Protein AF-A0A7R8W8K3-F1 (afdb_monomer_lite)

Radius of gyration: 38.5 Å; chains: 1; bounding box: 60×85×121 Å

Sequence (231 aa):
MSVVYLSCGFISRNIPVCHLLGRNQTQLSPLGSSLFSTSSACEGRRGPKPQDHTIYLRKFNSLQLYNKRGTREFKKQQMTSKRLLPMIDLGIRWPGKWNDVDLEPEVRVTVIPEMIPDIIVPDLSDCDLKPYVSYRTPEIVQSTFTSRDLFDSVYSKKMFNDFQTDRLDEEGNPKHPSEQELLEPEEAWRRALVTGADLFEMRSDEAPESDISTILSAEEQDDLDAKKHFN

Secondary structure (DSSP, 8-state):
-------------PPP-----------------------------PPPPPP---------TT---TTTSS-HHHHHHHHSSS-SSPPP-TTPPPSEEEPPTTS-TT-SEEE-GGGSPP------TT----SS--TTSPP--PPPP-HHHHHHHHTHHHHHHHHHTT-B-TTS-BSS--TTTTS-HHHHHHHHTSTTSTT-----S--TTSHHHHHHHHHHHHHHHHHHTT-

pLDDT: mean 71.1, std 20.9, range [31.53, 98.0]

Structure (mmCIF, N/CA/C/O backbone):
data_AF-A0A7R8W8K3-F1
#
_entry.id 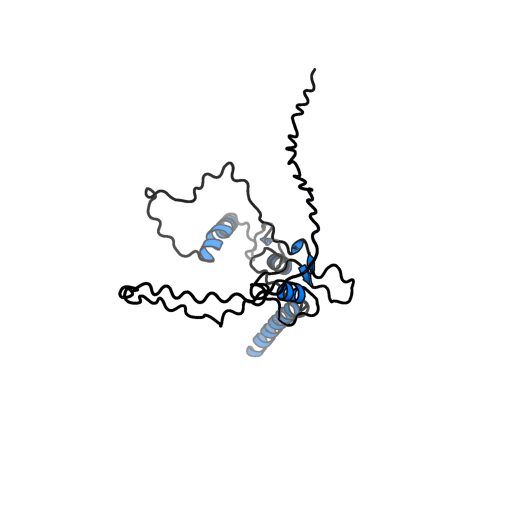  AF-A0A7R8W8K3-F1
#
loop_
_atom_site.group_PDB
_atom_site.id
_atom_site.type_symbol
_atom_site.label_atom_id
_atom_site.label_alt_id
_atom_site.label_comp_id
_atom_site.label_asym_id
_atom_site.label_entity_id
_atom_site.label_seq_id
_atom_site.pdbx_PDB_ins_code
_atom_site.Cartn_x
_atom_site.Cartn_y
_atom_site.Cartn_z
_atom_site.occupancy
_atom_site.B_iso_or_equiv
_atom_site.auth_seq_id
_atom_site.auth_comp_id
_atom_site.auth_asym_id
_atom_site.auth_atom_id
_atom_site.pdbx_PDB_model_num
ATOM 1 N N . MET A 1 1 ? -26.818 -42.858 -21.867 1.00 38.28 1 MET A N 1
ATOM 2 C CA . MET A 1 1 ? -27.674 -41.786 -22.419 1.00 38.28 1 MET A CA 1
ATOM 3 C C . MET A 1 1 ? -27.194 -40.479 -21.810 1.00 38.28 1 MET A C 1
ATOM 5 O O . MET A 1 1 ? -27.245 -40.382 -20.601 1.00 38.28 1 MET A O 1
ATOM 9 N N . SER A 1 2 ? -26.634 -39.481 -22.476 1.00 37.84 2 SER A N 1
ATOM 10 C CA . SER A 1 2 ? -26.152 -39.300 -23.841 1.00 37.84 2 SER A CA 1
ATOM 11 C C . SER A 1 2 ? -25.060 -38.233 -23.720 1.00 37.84 2 SER A C 1
ATOM 13 O O . SER A 1 2 ? -25.287 -37.195 -23.105 1.00 37.84 2 SER A O 1
ATOM 15 N N . VAL A 1 3 ? -23.870 -38.518 -24.242 1.00 39.41 3 VAL A N 1
ATOM 16 C CA . VAL A 1 3 ? -22.742 -37.581 -24.290 1.00 39.41 3 VAL A CA 1
ATOM 17 C C . VAL A 1 3 ? -22.990 -36.640 -25.467 1.00 39.41 3 VAL A C 1
ATOM 19 O O . VAL A 1 3 ? -23.101 -37.112 -26.597 1.00 39.41 3 VAL A O 1
ATOM 22 N N . VAL A 1 4 ? -23.107 -35.334 -25.223 1.00 41.62 4 VAL A N 1
ATOM 23 C CA . VAL A 1 4 ? -23.243 -34.324 -26.284 1.00 41.62 4 VAL A CA 1
ATOM 24 C C . VAL A 1 4 ? -21.993 -33.451 -26.279 1.00 41.62 4 VAL A C 1
ATOM 26 O O . VAL A 1 4 ? -21.848 -32.539 -25.472 1.00 41.62 4 VAL A O 1
ATOM 29 N N . TYR A 1 5 ? -21.078 -33.774 -27.190 1.00 36.12 5 TYR A N 1
ATOM 30 C CA . TYR A 1 5 ? -19.970 -32.916 -27.590 1.00 36.12 5 TYR A CA 1
ATOM 31 C C . TYR A 1 5 ? -20.512 -31.787 -28.475 1.00 36.12 5 TYR A C 1
ATOM 33 O O . TYR A 1 5 ? -21.018 -32.045 -29.565 1.00 36.12 5 TYR A O 1
ATOM 41 N N . LEU A 1 6 ? -20.372 -30.536 -28.035 1.00 40.75 6 LEU A N 1
ATOM 42 C CA . LEU A 1 6 ? -20.547 -29.360 -28.887 1.00 40.75 6 LEU A CA 1
ATOM 43 C C . LEU A 1 6 ? -19.174 -28.931 -29.406 1.00 40.75 6 LEU A C 1
ATOM 45 O O . LEU A 1 6 ? -18.382 -28.311 -28.704 1.00 40.75 6 LEU A O 1
ATOM 49 N N . SER A 1 7 ? -18.903 -29.314 -30.651 1.00 40.25 7 SER A N 1
ATOM 50 C CA . SER A 1 7 ? -17.805 -28.806 -31.468 1.00 40.25 7 SER A CA 1
ATOM 51 C C . SER A 1 7 ? -18.367 -27.756 -32.428 1.00 40.25 7 SER A C 1
ATOM 53 O O . SER A 1 7 ? -19.273 -28.034 -33.208 1.00 40.25 7 SER A O 1
ATOM 55 N N . CYS A 1 8 ? -17.871 -26.526 -32.333 1.00 36.31 8 CYS A N 1
ATOM 56 C CA . CYS A 1 8 ? -18.137 -25.428 -33.265 1.00 36.31 8 CYS A CA 1
ATOM 57 C C . CYS A 1 8 ? -17.113 -24.334 -32.927 1.00 36.31 8 CYS A C 1
ATOM 59 O O . CYS A 1 8 ? -16.988 -23.976 -31.765 1.00 36.31 8 CYS A O 1
ATOM 61 N N . GLY A 1 9 ? -16.300 -23.755 -33.796 1.00 35.94 9 GLY A N 1
ATOM 62 C CA . GLY A 1 9 ? -16.106 -23.839 -35.233 1.00 35.94 9 GLY A CA 1
ATOM 63 C C . GLY A 1 9 ? -15.032 -22.785 -35.516 1.00 35.94 9 GLY A C 1
ATOM 64 O O . GLY A 1 9 ? -15.260 -21.595 -35.319 1.00 35.94 9 GLY A O 1
ATOM 65 N N . PHE A 1 10 ? -13.824 -23.226 -35.861 1.00 35.00 10 PHE A N 1
ATOM 66 C CA . PHE A 1 10 ? -12.655 -22.375 -36.076 1.00 35.00 10 PHE A CA 1
ATOM 67 C C . PHE A 1 10 ? -12.799 -21.674 -37.437 1.00 35.00 10 PHE A C 1
ATOM 69 O O . PHE A 1 10 ? -12.578 -22.280 -38.483 1.00 35.00 10 PHE A O 1
ATOM 76 N N . ILE A 1 11 ? -13.238 -20.412 -37.444 1.00 40.88 11 ILE A N 1
ATOM 77 C CA . ILE A 1 11 ? -13.390 -19.619 -38.671 1.00 40.88 11 ILE A CA 1
ATOM 78 C C . ILE A 1 11 ? -12.024 -19.026 -39.034 1.00 40.88 11 ILE A C 1
ATOM 80 O O . ILE A 1 11 ? -11.642 -17.956 -38.563 1.00 40.88 11 ILE A O 1
ATOM 84 N N . SER A 1 12 ? -11.286 -19.723 -39.897 1.00 36.09 12 SER A N 1
ATOM 85 C CA . SER A 1 12 ? -10.098 -19.198 -40.567 1.00 36.09 12 SER A CA 1
ATOM 86 C C . SER A 1 12 ? -10.519 -18.249 -41.696 1.00 36.09 12 SER A C 1
ATOM 88 O O . SER A 1 12 ? -11.031 -18.654 -42.740 1.00 36.09 12 SER A O 1
ATOM 90 N N . ARG A 1 13 ? -10.317 -16.941 -41.508 1.00 40.62 13 ARG A N 1
ATOM 91 C CA . ARG A 1 13 ? -10.405 -15.981 -42.616 1.00 40.62 13 ARG A CA 1
ATOM 92 C C . ARG A 1 13 ? -9.067 -15.946 -43.349 1.00 40.62 13 ARG A C 1
ATOM 94 O O . ARG A 1 13 ? -8.119 -15.308 -42.906 1.00 40.62 13 ARG A O 1
ATOM 101 N N . ASN A 1 14 ? -9.031 -16.657 -44.474 1.00 36.22 14 ASN A N 1
ATOM 102 C CA . ASN A 1 14 ? -8.043 -16.528 -45.542 1.00 36.22 14 ASN A CA 1
ATOM 103 C C . ASN A 1 14 ? -7.942 -15.065 -46.004 1.00 36.22 14 ASN A C 1
ATOM 105 O O . ASN A 1 14 ? -8.910 -14.512 -46.527 1.00 36.22 14 ASN A O 1
ATOM 109 N N . ILE A 1 15 ? -6.769 -14.455 -45.846 1.00 43.72 15 ILE A N 1
ATOM 110 C CA . ILE A 1 15 ? -6.422 -13.168 -46.459 1.00 43.72 15 ILE A CA 1
ATOM 111 C C . ILE A 1 15 ? -5.678 -13.485 -47.767 1.00 43.72 15 ILE A C 1
ATOM 113 O O . ILE A 1 15 ? -4.628 -14.128 -47.708 1.00 43.72 15 ILE A O 1
ATOM 117 N N . PRO A 1 16 ? -6.182 -13.086 -48.950 1.00 41.12 16 PRO A N 1
ATOM 118 C CA . PRO A 1 16 ? -5.494 -13.349 -50.206 1.00 41.12 16 PRO A CA 1
ATOM 119 C C . PRO A 1 16 ? -4.267 -12.442 -50.370 1.00 41.12 16 PRO A C 1
ATOM 121 O O . PRO A 1 16 ? -4.346 -11.216 -50.307 1.00 41.12 16 PRO A O 1
ATOM 124 N N . VAL A 1 17 ? -3.126 -13.081 -50.622 1.00 39.69 17 VAL A N 1
ATOM 125 C CA . VAL A 1 17 ? -1.866 -12.466 -51.045 1.00 39.69 17 VAL A CA 1
ATOM 126 C C . VAL A 1 17 ? -2.011 -12.024 -52.505 1.00 39.69 17 VAL A C 1
ATOM 128 O O . VAL A 1 17 ? -2.042 -12.854 -53.412 1.00 39.69 17 VAL A O 1
ATOM 131 N N . CYS A 1 18 ? -2.093 -10.717 -52.754 1.00 35.28 18 CYS A N 1
ATOM 132 C CA . CYS A 1 18 ? -2.021 -10.172 -54.109 1.00 35.28 18 CYS A CA 1
ATOM 133 C C . CYS A 1 18 ? -0.565 -10.160 -54.596 1.00 35.28 18 CYS A C 1
ATOM 135 O O . CYS A 1 18 ? 0.208 -9.253 -54.292 1.00 35.28 18 CYS A O 1
ATOM 137 N N . HIS A 1 19 ? -0.210 -11.169 -55.391 1.00 35.56 19 HIS A N 1
ATOM 138 C CA . HIS A 1 19 ? 0.919 -11.123 -56.314 1.00 35.56 19 HIS A CA 1
ATOM 139 C C . HIS A 1 19 ? 0.586 -10.181 -57.481 1.00 35.56 19 HIS A C 1
ATOM 141 O O . HIS A 1 19 ? -0.313 -10.464 -58.267 1.00 35.56 19 HIS A O 1
ATOM 147 N N . LEU A 1 20 ? 1.346 -9.097 -57.641 1.00 37.69 20 LEU A N 1
ATOM 148 C CA . LEU A 1 20 ? 1.407 -8.334 -58.891 1.00 37.69 20 LEU A CA 1
ATOM 149 C C . LEU A 1 20 ? 2.785 -8.547 -59.522 1.00 37.69 20 LEU A C 1
ATOM 151 O O . LEU A 1 20 ? 3.743 -7.828 -59.250 1.00 37.69 20 LEU A O 1
ATOM 155 N N . LEU A 1 21 ? 2.870 -9.583 -60.358 1.00 35.88 21 LEU A N 1
ATOM 156 C CA . LEU A 1 21 ? 3.899 -9.735 -61.382 1.00 35.88 21 LEU A CA 1
ATOM 157 C C . LEU A 1 21 ? 3.289 -9.357 -62.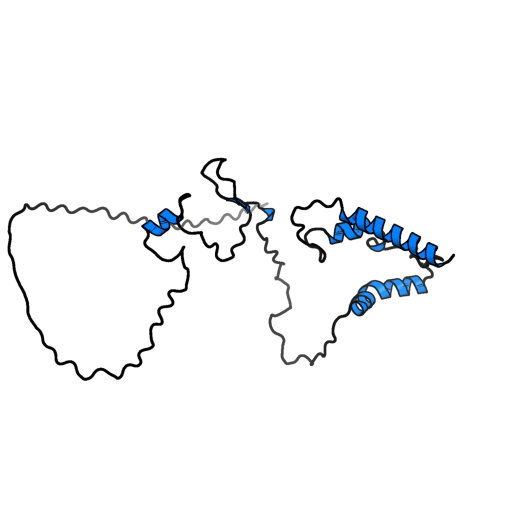736 1.00 35.88 21 LEU A C 1
ATOM 159 O O . LEU A 1 21 ? 2.254 -9.888 -63.124 1.00 35.88 21 LEU A O 1
ATOM 163 N N . GLY A 1 22 ? 3.970 -8.469 -63.456 1.00 31.53 22 GLY A N 1
ATOM 164 C CA . GLY A 1 22 ? 3.666 -8.063 -64.832 1.00 31.53 22 GLY A CA 1
ATOM 165 C C . GLY A 1 22 ? 4.476 -6.811 -65.164 1.00 31.53 22 GLY A C 1
ATOM 166 O O . GLY A 1 22 ? 4.039 -5.703 -64.893 1.00 31.53 22 GLY A O 1
ATOM 167 N N . ARG A 1 23 ? 5.779 -6.926 -65.457 1.00 37.81 23 ARG A N 1
ATOM 168 C CA . ARG A 1 23 ? 6.334 -7.053 -66.820 1.00 37.81 23 ARG A CA 1
ATOM 169 C C . ARG A 1 23 ? 5.583 -6.203 -67.848 1.00 37.81 23 ARG A C 1
ATOM 171 O O . ARG A 1 23 ? 4.511 -6.593 -68.278 1.00 37.81 23 ARG A O 1
ATOM 178 N N . ASN A 1 24 ? 6.238 -5.144 -68.317 1.00 37.88 24 ASN A N 1
ATOM 179 C CA . ASN A 1 24 ? 6.315 -4.842 -69.742 1.00 37.88 24 ASN A CA 1
ATOM 180 C C . ASN A 1 24 ? 7.711 -4.294 -70.047 1.00 37.88 24 ASN A C 1
ATOM 182 O O . ASN A 1 24 ? 8.138 -3.271 -69.516 1.00 37.88 24 ASN A O 1
ATOM 186 N N . GLN A 1 25 ? 8.438 -5.064 -70.851 1.00 39.78 25 GLN A N 1
ATOM 187 C CA . GLN A 1 25 ? 9.658 -4.650 -71.520 1.00 39.78 25 GLN A CA 1
ATOM 188 C C . GLN A 1 25 ? 9.263 -3.785 -72.716 1.00 39.78 25 GLN A C 1
ATOM 190 O O . GLN A 1 25 ? 8.435 -4.200 -73.521 1.00 39.78 25 GLN A O 1
ATOM 195 N N . THR A 1 26 ? 9.926 -2.651 -72.885 1.00 37.97 26 THR A N 1
ATOM 196 C CA . THR A 1 26 ? 10.095 -2.025 -74.198 1.00 37.97 26 THR A CA 1
ATOM 197 C C . THR A 1 26 ? 11.526 -1.528 -74.258 1.00 37.97 26 THR A C 1
ATOM 199 O O . THR A 1 26 ? 11.898 -0.580 -73.571 1.00 37.97 26 THR A O 1
ATOM 202 N N . GLN A 1 27 ? 12.345 -2.241 -75.029 1.00 44.56 27 GLN A N 1
ATOM 203 C CA . GLN A 1 27 ? 13.614 -1.726 -75.520 1.00 44.56 27 GLN A CA 1
ATOM 204 C C . GLN A 1 27 ? 13.327 -0.624 -76.533 1.00 44.56 27 GLN A C 1
ATOM 206 O O . GLN A 1 27 ? 12.412 -0.805 -77.326 1.00 44.56 27 GLN A O 1
ATOM 211 N N . LEU A 1 28 ? 14.120 0.448 -76.543 1.00 38.06 28 LEU A N 1
ATOM 212 C CA . LEU A 1 28 ? 14.496 1.203 -77.741 1.00 38.06 28 LEU A CA 1
ATOM 213 C C . LEU A 1 28 ? 15.764 2.023 -77.418 1.00 38.06 28 LEU A C 1
ATOM 215 O O . LEU A 1 28 ? 15.956 2.506 -76.306 1.00 38.06 28 LEU A O 1
ATOM 219 N N . SER A 1 29 ? 16.657 2.049 -78.398 1.00 41.06 29 SER A N 1
ATOM 220 C CA . SER A 1 29 ? 18.082 2.409 -78.414 1.00 41.06 29 SER A CA 1
ATOM 221 C C . SER A 1 29 ? 18.383 3.925 -78.319 1.00 41.06 29 SER A C 1
ATOM 223 O O . SER A 1 29 ? 17.455 4.731 -78.371 1.00 41.06 29 SER A O 1
ATOM 225 N N . PRO A 1 30 ? 19.667 4.338 -78.184 1.00 56.25 30 PRO A N 1
ATOM 226 C CA . PRO A 1 30 ? 20.059 5.712 -77.878 1.00 56.25 30 PRO A CA 1
ATOM 227 C C . PRO A 1 30 ? 20.153 6.573 -79.143 1.00 56.25 30 PRO A C 1
ATOM 229 O O . PRO A 1 30 ? 20.310 6.029 -80.231 1.00 56.25 30 PRO A O 1
ATOM 232 N N . LEU A 1 31 ? 20.085 7.898 -78.966 1.00 38.66 31 LEU A N 1
ATOM 233 C CA . LEU A 1 31 ? 20.749 8.982 -79.718 1.00 38.66 31 LEU A CA 1
ATOM 234 C C . LEU A 1 31 ? 19.949 10.282 -79.519 1.00 38.66 31 LEU A C 1
ATOM 236 O O . LEU A 1 31 ? 18.727 10.275 -79.618 1.00 38.66 31 LEU A O 1
ATOM 240 N N . GLY A 1 32 ? 20.642 11.403 -79.303 1.00 33.53 32 GLY A N 1
ATOM 241 C CA . GLY A 1 32 ? 20.057 12.732 -79.510 1.00 33.53 32 GLY A CA 1
ATOM 242 C C . GLY A 1 32 ? 20.265 13.720 -78.371 1.00 33.53 32 GLY A C 1
ATOM 243 O O . GLY A 1 32 ? 19.427 13.875 -77.491 1.00 33.53 32 GLY A O 1
ATOM 244 N N . SER A 1 33 ? 21.373 14.449 -78.442 1.00 47.16 33 SER A N 1
ATOM 245 C CA . SER A 1 33 ? 21.534 15.774 -77.850 1.00 47.16 33 SER A CA 1
ATOM 246 C C . SER A 1 33 ? 20.432 16.731 -78.322 1.00 47.16 33 SER A C 1
ATOM 248 O O . SER A 1 33 ? 20.306 16.958 -79.525 1.00 47.16 33 SER A O 1
ATOM 250 N N . SER A 1 34 ? 19.724 17.392 -77.407 1.00 37.84 34 SER A N 1
ATOM 251 C CA . SER A 1 34 ? 19.142 18.705 -77.703 1.00 37.84 34 SER A CA 1
ATOM 252 C C . SER A 1 34 ? 18.996 19.535 -76.433 1.00 37.84 34 SER A C 1
ATOM 254 O O . SER A 1 34 ? 18.193 19.235 -75.551 1.00 37.84 34 SER A O 1
ATOM 256 N N . LEU A 1 35 ? 19.791 20.598 -76.373 1.00 45.59 35 LEU A N 1
ATOM 257 C CA . LEU A 1 35 ? 19.595 21.741 -75.497 1.00 45.59 35 LEU A CA 1
ATOM 258 C C . LEU A 1 35 ? 18.265 22.405 -75.866 1.00 45.59 35 LEU A C 1
ATOM 260 O O . LEU A 1 35 ? 18.132 22.883 -76.988 1.00 45.59 35 LEU A O 1
ATOM 264 N N . PHE A 1 36 ? 17.318 22.491 -74.934 1.00 37.03 36 PHE A N 1
ATOM 265 C CA . PHE A 1 36 ? 16.230 23.460 -75.034 1.00 37.03 36 PHE A CA 1
ATOM 266 C C . PHE A 1 36 ? 16.038 24.184 -73.703 1.00 37.03 36 PHE A C 1
ATOM 268 O O . PHE A 1 36 ? 15.614 23.624 -72.696 1.00 37.03 36 PHE A O 1
ATOM 275 N N . SER A 1 37 ? 16.423 25.457 -73.751 1.00 44.06 37 SER A N 1
ATOM 276 C CA . SER A 1 37 ? 16.083 26.521 -72.819 1.00 44.06 37 SER A CA 1
ATOM 277 C C . SER A 1 37 ? 14.582 26.797 -72.872 1.00 44.06 37 SER A C 1
ATOM 279 O O . SER A 1 37 ? 14.030 26.976 -73.957 1.00 44.06 37 SER A O 1
ATOM 281 N N . THR A 1 38 ? 13.945 26.919 -71.709 1.00 45.28 38 THR A N 1
ATOM 282 C CA . THR A 1 38 ? 12.674 27.639 -71.569 1.00 45.28 38 THR A CA 1
ATOM 283 C C . THR A 1 38 ? 12.720 28.506 -70.316 1.00 45.28 38 THR A C 1
ATOM 285 O O . THR A 1 38 ? 12.232 28.136 -69.249 1.00 45.28 38 THR A O 1
ATOM 288 N N . SER A 1 39 ? 13.313 29.689 -70.447 1.00 43.03 39 SER A N 1
ATOM 289 C CA . SER A 1 39 ? 12.954 30.837 -69.620 1.00 43.03 39 SER A CA 1
ATOM 290 C C . SER A 1 39 ? 11.648 31.426 -70.160 1.00 43.03 39 SER A C 1
ATOM 292 O O . SER A 1 39 ? 11.660 32.151 -71.152 1.00 43.03 39 SER A O 1
ATOM 294 N N . SER A 1 40 ? 10.520 31.129 -69.520 1.00 45.06 40 SER A N 1
ATOM 295 C CA . SER A 1 40 ? 9.298 31.926 -69.667 1.00 45.06 40 SER A CA 1
ATOM 296 C C . SER A 1 40 ? 8.935 32.507 -68.305 1.00 45.06 40 SER A C 1
ATOM 298 O O . SER A 1 40 ? 8.410 31.817 -67.430 1.00 45.06 40 SER A O 1
ATOM 300 N N . ALA A 1 41 ? 9.276 33.781 -68.123 1.00 44.66 41 ALA A N 1
ATOM 301 C CA . ALA A 1 41 ? 8.858 34.587 -66.993 1.00 44.66 41 ALA A CA 1
ATOM 302 C C . ALA A 1 41 ? 7.354 34.883 -67.111 1.00 44.66 41 ALA A C 1
ATOM 304 O O . ALA A 1 41 ? 6.926 35.628 -67.988 1.00 44.66 41 ALA A O 1
ATOM 305 N N . CYS A 1 42 ? 6.556 34.297 -66.219 1.00 42.41 42 CYS A N 1
ATOM 306 C CA . CYS A 1 42 ? 5.167 34.691 -65.997 1.00 42.41 42 CYS A CA 1
ATOM 307 C C . CYS A 1 42 ? 5.129 35.553 -64.734 1.00 42.41 42 CYS A C 1
ATOM 309 O O . CYS A 1 42 ? 5.059 35.051 -63.610 1.00 42.41 42 CYS A O 1
ATOM 311 N N . GLU A 1 43 ? 5.227 36.864 -64.917 1.00 45.78 43 GLU A N 1
ATOM 312 C CA . GLU A 1 43 ? 5.238 37.844 -63.837 1.00 45.78 43 GLU A CA 1
ATOM 313 C C . GLU A 1 43 ? 3.798 38.139 -63.386 1.00 45.78 43 GLU A C 1
ATOM 315 O O . GLU A 1 43 ? 3.150 39.102 -63.792 1.00 45.78 43 GLU A O 1
ATOM 320 N N . GLY A 1 44 ? 3.255 37.241 -62.562 1.00 44.97 44 GLY A N 1
ATOM 321 C CA . GLY A 1 44 ? 1.978 37.446 -61.886 1.00 44.97 44 GLY A CA 1
ATOM 322 C C . GLY A 1 44 ? 2.117 38.493 -60.780 1.00 44.97 44 GLY A C 1
ATOM 323 O O . GLY A 1 44 ? 2.856 38.288 -59.813 1.00 44.97 44 GLY A O 1
ATOM 324 N N . ARG A 1 45 ? 1.391 39.612 -60.904 1.00 46.22 45 ARG A N 1
ATOM 325 C CA . ARG A 1 45 ? 1.273 40.647 -59.864 1.00 46.22 45 ARG A CA 1
ATOM 326 C C . ARG A 1 45 ? 0.740 40.017 -58.572 1.00 46.22 45 ARG A C 1
ATOM 328 O O . ARG A 1 45 ? -0.433 39.666 -58.485 1.00 46.22 45 ARG A O 1
ATOM 335 N N . ARG A 1 46 ? 1.599 39.878 -57.561 1.00 50.06 46 ARG A N 1
ATOM 336 C CA . ARG A 1 46 ? 1.197 39.485 -56.205 1.00 50.06 46 ARG A CA 1
ATOM 337 C C . ARG A 1 46 ? 0.665 40.724 -55.484 1.00 50.06 46 ARG A C 1
ATOM 339 O O . ARG A 1 46 ? 1.384 41.712 -55.368 1.00 50.06 46 ARG A O 1
ATOM 346 N N . GLY A 1 47 ? -0.587 40.670 -55.028 1.00 50.12 47 GLY A N 1
ATOM 347 C CA . GLY A 1 47 ? -1.148 41.670 -54.115 1.00 50.12 47 GLY A CA 1
ATOM 348 C C . GLY A 1 47 ? -0.350 41.764 -52.802 1.00 50.12 47 GLY A C 1
ATOM 349 O O . GLY A 1 47 ? 0.484 40.891 -52.529 1.00 50.12 47 GLY A O 1
ATOM 350 N N . PRO A 1 48 ? -0.572 42.815 -51.991 1.00 55.12 48 PRO A N 1
ATOM 351 C CA . PRO A 1 48 ? 0.144 42.999 -50.733 1.00 55.12 48 PRO A CA 1
ATOM 352 C C . PRO A 1 48 ? -0.095 41.797 -49.814 1.00 55.12 48 PRO A C 1
ATOM 354 O O . PRO A 1 48 ? -1.232 41.379 -49.595 1.00 55.12 48 PRO A O 1
ATOM 357 N N . LYS A 1 49 ? 0.999 41.209 -49.318 1.00 55.62 49 LYS A N 1
ATOM 358 C CA . LYS A 1 49 ? 0.950 40.058 -48.412 1.00 55.62 49 LYS A CA 1
ATOM 359 C C . LYS A 1 49 ? 0.233 40.466 -47.113 1.00 55.62 49 LYS A C 1
ATOM 361 O O . LYS A 1 49 ? 0.513 41.557 -46.612 1.00 55.62 49 LYS A O 1
ATOM 366 N N . PRO A 1 50 ? -0.668 39.629 -46.568 1.00 55.00 50 PRO A N 1
ATOM 367 C CA . PRO A 1 50 ? -1.257 39.880 -45.258 1.00 55.00 50 PRO A CA 1
ATOM 368 C C . PRO A 1 50 ? -0.149 39.976 -44.205 1.00 55.00 50 PRO A C 1
ATOM 370 O O . PRO A 1 50 ? 0.841 39.251 -44.284 1.00 55.00 50 PRO A O 1
ATOM 373 N N . GLN A 1 51 ? -0.309 40.902 -43.258 1.00 57.22 51 GLN A N 1
ATOM 374 C CA . GLN A 1 51 ? 0.682 41.183 -42.223 1.00 57.22 51 GLN A CA 1
ATOM 375 C C . GLN A 1 51 ? 1.003 39.918 -41.421 1.00 57.22 51 GLN A C 1
ATOM 377 O O . GLN A 1 51 ? 0.119 39.213 -40.925 1.00 57.22 51 GLN A O 1
ATOM 382 N N . ASP A 1 52 ? 2.302 39.659 -41.347 1.00 51.94 52 ASP A N 1
ATOM 383 C CA . ASP A 1 52 ? 2.942 38.487 -40.783 1.00 51.94 52 ASP A CA 1
ATOM 384 C C . ASP A 1 52 ? 2.572 38.288 -39.304 1.00 51.94 52 ASP A C 1
ATOM 386 O O . ASP A 1 52 ? 3.208 38.819 -38.398 1.00 51.94 52 ASP A O 1
ATOM 390 N N . HIS A 1 53 ? 1.592 37.430 -39.030 1.00 57.59 53 HIS A N 1
ATOM 391 C CA . HIS A 1 53 ? 1.527 36.693 -37.767 1.00 57.59 53 HIS A CA 1
ATOM 392 C C . HIS A 1 53 ? 2.538 35.547 -37.860 1.00 57.59 53 HIS A C 1
ATOM 394 O O . HIS A 1 53 ? 2.190 34.366 -37.890 1.00 57.59 53 HIS A O 1
ATOM 400 N N . THR A 1 54 ? 3.822 35.899 -37.979 1.00 56.78 54 THR A N 1
ATOM 401 C CA . THR A 1 54 ? 4.916 34.936 -37.903 1.00 56.78 54 THR A CA 1
ATOM 402 C C . THR A 1 54 ? 4.957 34.402 -36.483 1.00 56.78 54 THR A C 1
ATOM 404 O O . THR A 1 54 ? 5.636 34.938 -35.610 1.00 56.78 54 THR A O 1
ATOM 407 N N . ILE A 1 55 ? 4.222 33.318 -36.250 1.00 58.78 55 ILE A N 1
ATOM 408 C CA . ILE A 1 55 ? 4.511 32.385 -35.172 1.00 58.78 55 ILE A CA 1
ATOM 409 C C . ILE A 1 55 ? 5.938 31.913 -35.445 1.00 58.78 55 ILE A C 1
ATOM 411 O O . ILE A 1 55 ? 6.184 31.103 -36.338 1.00 58.78 55 ILE A O 1
ATOM 415 N N . TYR A 1 56 ? 6.903 32.511 -34.751 1.00 57.72 56 TYR A N 1
ATOM 416 C CA . TYR A 1 56 ? 8.305 32.156 -34.877 1.00 57.72 56 TYR A CA 1
ATOM 417 C C . TYR A 1 56 ? 8.441 30.652 -34.631 1.00 57.72 56 TYR A C 1
ATOM 419 O O . TYR A 1 56 ? 8.247 30.180 -33.509 1.00 57.72 56 TYR A O 1
ATOM 427 N N . LEU A 1 57 ? 8.788 29.896 -35.675 1.00 64.50 57 LEU A N 1
ATOM 428 C CA . LEU A 1 57 ? 9.289 28.530 -35.551 1.00 64.50 57 LEU A CA 1
ATOM 429 C C . LEU A 1 57 ? 10.589 28.598 -34.742 1.00 64.50 57 LEU A C 1
ATOM 431 O O . LEU A 1 57 ? 11.683 28.708 -35.300 1.00 64.50 57 LEU A O 1
ATOM 435 N N . ARG A 1 58 ? 10.480 28.586 -33.409 1.00 67.88 58 ARG A N 1
ATOM 436 C CA . ARG A 1 58 ? 11.636 28.444 -32.526 1.00 67.88 58 ARG A CA 1
ATOM 437 C C . ARG A 1 58 ? 12.267 27.097 -32.844 1.00 67.88 58 ARG A C 1
ATOM 439 O O . ARG A 1 58 ? 11.683 26.043 -32.602 1.00 67.88 58 ARG A O 1
ATOM 446 N N . LYS A 1 59 ? 13.465 27.134 -33.423 1.00 69.12 59 LYS A N 1
ATOM 447 C CA . LYS A 1 59 ? 14.263 25.938 -33.676 1.00 69.12 59 LYS A CA 1
ATOM 448 C C . LYS A 1 59 ? 14.786 25.434 -32.334 1.00 69.12 59 LYS A C 1
ATOM 450 O O . LYS A 1 59 ? 15.847 25.849 -31.877 1.00 69.12 59 LYS A O 1
ATOM 455 N N . PHE A 1 60 ? 14.022 24.560 -31.686 1.00 67.19 60 PHE A N 1
ATOM 456 C CA . PHE A 1 60 ? 14.476 23.829 -30.506 1.00 67.19 60 PHE A CA 1
ATOM 457 C C . PHE A 1 60 ? 15.528 22.792 -30.935 1.00 67.19 60 PHE A C 1
ATOM 459 O O . PHE A 1 60 ? 15.244 21.610 -31.148 1.00 67.19 60 PHE A O 1
ATOM 466 N N . ASN A 1 61 ? 16.763 23.265 -31.115 1.00 64.50 61 ASN A N 1
ATOM 467 C CA . ASN A 1 61 ? 17.928 22.439 -31.443 1.00 64.50 61 ASN A CA 1
ATOM 468 C C . ASN A 1 61 ? 18.469 21.675 -30.223 1.00 64.50 61 ASN A C 1
ATOM 470 O O . ASN A 1 61 ? 19.303 20.792 -30.385 1.00 64.50 61 ASN A O 1
ATOM 474 N N . SER A 1 62 ? 17.985 21.988 -29.019 1.00 70.75 62 SER A N 1
ATOM 475 C CA . SER A 1 62 ? 18.417 21.386 -27.754 1.00 70.75 62 SER A CA 1
ATOM 476 C C . SER A 1 62 ? 17.792 20.021 -27.455 1.00 70.75 62 SER A C 1
ATOM 478 O O . SER A 1 62 ? 18.222 19.351 -26.522 1.00 70.75 62 SER A O 1
ATOM 480 N N . LEU A 1 63 ? 16.795 19.578 -28.228 1.00 72.31 63 LEU A N 1
ATOM 481 C CA . LEU A 1 63 ? 16.193 18.259 -28.030 1.00 72.31 63 LEU A CA 1
ATOM 482 C C . LEU A 1 63 ? 17.115 17.168 -28.597 1.00 72.31 63 LEU A C 1
ATOM 484 O O . LEU A 1 63 ? 17.116 16.896 -29.803 1.00 72.31 63 LEU A O 1
ATOM 488 N N . GLN A 1 64 ? 17.889 16.538 -27.712 1.00 72.56 64 GLN A N 1
ATOM 489 C CA . GLN A 1 64 ? 18.780 15.412 -28.003 1.00 72.56 64 GLN A CA 1
ATOM 490 C C . GLN A 1 64 ? 17.975 14.132 -28.294 1.00 72.56 64 GLN A C 1
ATOM 492 O O . GLN A 1 64 ? 17.744 13.291 -27.434 1.00 72.56 64 GLN A O 1
ATOM 497 N N . LEU A 1 65 ? 17.506 13.985 -29.534 1.00 73.56 65 LEU A N 1
ATOM 498 C CA . LEU A 1 65 ? 16.706 12.839 -29.983 1.00 73.56 65 LEU A CA 1
ATOM 499 C C . LEU A 1 65 ? 17.546 11.852 -30.810 1.00 73.56 65 LEU A C 1
ATOM 501 O O . LEU A 1 65 ? 17.245 11.611 -31.984 1.00 73.56 65 LEU A O 1
ATOM 505 N N . TYR A 1 66 ? 18.596 11.286 -30.207 1.00 73.44 66 TYR A N 1
ATOM 506 C CA . TYR A 1 66 ? 19.595 10.458 -30.904 1.00 73.44 66 TYR A CA 1
ATOM 507 C C . TYR A 1 66 ? 18.996 9.246 -31.634 1.00 73.44 66 TYR A C 1
ATOM 509 O O . TYR A 1 66 ? 19.365 8.971 -32.771 1.00 73.44 66 TYR A O 1
ATOM 517 N N . ASN A 1 67 ? 17.991 8.589 -31.045 1.00 71.19 67 ASN A N 1
ATOM 518 C CA . ASN A 1 67 ? 17.366 7.389 -31.624 1.00 71.19 67 ASN A CA 1
ATOM 519 C C . ASN A 1 67 ? 16.271 7.695 -32.664 1.00 71.19 67 ASN A C 1
ATOM 521 O O . ASN A 1 67 ? 15.813 6.805 -33.384 1.00 71.19 67 ASN A O 1
ATOM 525 N N . LYS A 1 68 ? 15.785 8.942 -32.730 1.00 76.81 68 LYS A N 1
ATOM 526 C CA . LYS A 1 68 ? 14.612 9.305 -33.547 1.00 76.81 68 LYS A CA 1
ATOM 527 C C . LYS A 1 68 ? 14.972 10.178 -34.751 1.00 76.81 68 LYS A C 1
ATOM 529 O O . LYS A 1 68 ? 14.321 10.041 -35.792 1.00 76.81 68 LYS A O 1
ATOM 534 N N . ARG A 1 69 ? 16.013 11.012 -34.647 1.00 79.44 69 ARG A N 1
ATOM 535 C CA . ARG A 1 69 ? 16.515 11.881 -35.729 1.00 79.44 69 ARG A CA 1
ATOM 536 C C . ARG A 1 69 ? 17.517 11.149 -36.641 1.00 79.44 69 ARG A C 1
ATOM 538 O O . ARG A 1 69 ? 18.091 10.139 -36.253 1.00 79.44 69 ARG A O 1
ATOM 545 N N . GLY A 1 70 ? 17.709 11.661 -37.859 1.00 82.69 70 GLY A N 1
ATOM 546 C CA . GLY A 1 70 ? 18.681 11.143 -38.835 1.00 82.69 70 GLY A CA 1
ATOM 547 C C . GLY A 1 70 ? 18.097 10.227 -39.920 1.00 82.69 70 GLY A C 1
ATOM 548 O O . GLY A 1 70 ? 16.902 9.915 -39.931 1.00 82.69 70 GLY A O 1
ATOM 549 N N . THR A 1 71 ? 18.956 9.817 -40.858 1.00 88.38 71 THR A N 1
ATOM 550 C CA . THR A 1 71 ? 18.604 8.943 -41.989 1.00 88.38 71 THR A CA 1
ATOM 551 C C . THR A 1 71 ? 18.361 7.497 -41.540 1.00 88.38 71 THR A C 1
ATOM 553 O O . THR A 1 71 ? 18.725 7.087 -40.436 1.00 88.38 71 THR A O 1
ATOM 556 N N . ARG A 1 72 ? 17.747 6.678 -42.406 1.00 87.25 72 ARG A N 1
ATOM 557 C CA . ARG A 1 72 ? 17.545 5.241 -42.138 1.00 87.25 72 ARG A CA 1
ATOM 558 C C . ARG A 1 72 ? 18.872 4.507 -41.915 1.00 87.25 72 ARG A C 1
ATOM 560 O O . ARG A 1 72 ? 18.931 3.603 -41.089 1.00 87.25 72 ARG A O 1
ATOM 567 N N . GLU A 1 73 ? 19.919 4.901 -42.629 1.00 87.31 73 GLU A N 1
ATOM 568 C CA . GLU A 1 73 ? 21.267 4.337 -42.501 1.00 87.31 73 GLU A CA 1
ATOM 569 C C . GLU A 1 73 ? 21.895 4.669 -41.149 1.00 87.31 73 GLU A C 1
ATOM 571 O O . GLU A 1 73 ? 22.384 3.766 -40.476 1.00 87.31 73 GLU A O 1
ATOM 576 N N . PHE A 1 74 ? 21.778 5.924 -40.702 1.00 84.81 74 PHE A N 1
ATOM 577 C CA . PHE A 1 74 ? 22.222 6.342 -39.373 1.00 84.81 74 PHE A CA 1
ATOM 578 C C . PHE A 1 74 ? 21.555 5.507 -38.267 1.00 84.81 74 PHE A C 1
ATOM 580 O O . PHE A 1 74 ? 22.227 5.007 -37.370 1.00 84.81 74 PHE A O 1
ATOM 587 N N . LYS A 1 75 ? 20.242 5.262 -38.373 1.00 82.50 75 LYS A N 1
ATOM 588 C CA . LYS A 1 75 ? 19.505 4.415 -37.417 1.00 82.50 75 LYS A CA 1
ATOM 589 C C . LYS A 1 75 ? 19.985 2.962 -37.421 1.00 82.50 75 LYS A C 1
ATOM 591 O O . LYS A 1 75 ? 20.098 2.367 -36.356 1.00 82.50 75 LYS A O 1
ATOM 596 N N . LYS A 1 76 ? 20.298 2.400 -38.595 1.00 83.25 76 LYS A N 1
ATOM 597 C CA . LYS A 1 76 ? 20.872 1.048 -38.704 1.00 83.25 76 LYS A CA 1
ATOM 598 C C . LYS A 1 76 ? 22.256 0.968 -38.056 1.00 83.25 76 LYS A C 1
ATOM 600 O O . LYS A 1 76 ? 22.520 0.018 -37.333 1.00 83.25 76 LYS A O 1
ATOM 605 N N . GLN A 1 77 ? 23.113 1.966 -38.274 1.00 82.50 77 GLN A N 1
ATOM 606 C CA . GLN A 1 77 ? 24.446 2.023 -37.664 1.00 82.50 77 GLN A CA 1
ATOM 607 C C . GLN A 1 77 ? 24.378 2.117 -36.132 1.00 82.50 77 GLN A C 1
ATOM 609 O O . GLN A 1 77 ? 25.163 1.465 -35.452 1.00 82.50 77 GLN A O 1
ATOM 614 N N . GLN A 1 78 ? 23.407 2.860 -35.588 1.00 77.94 78 GLN A N 1
ATOM 615 C CA . GLN A 1 78 ? 23.186 2.984 -34.139 1.00 77.94 78 GLN A CA 1
ATOM 616 C C . GLN A 1 78 ? 22.691 1.686 -33.469 1.00 77.94 78 GLN A C 1
ATOM 618 O O . GLN A 1 78 ? 22.885 1.516 -32.269 1.00 77.94 78 GLN A O 1
ATOM 623 N N . MET A 1 79 ? 22.073 0.759 -34.213 1.00 71.75 79 MET A N 1
ATOM 624 C CA . MET A 1 79 ? 21.651 -0.552 -33.683 1.00 71.75 79 MET A CA 1
ATOM 625 C C . MET A 1 79 ? 22.827 -1.537 -33.528 1.00 71.75 79 MET A C 1
ATOM 627 O O . MET A 1 79 ? 22.764 -2.487 -32.741 1.00 71.75 79 MET A O 1
ATOM 631 N N . THR A 1 80 ? 23.921 -1.315 -34.252 1.00 77.75 80 THR A N 1
ATOM 632 C CA . THR A 1 80 ? 25.134 -2.142 -34.202 1.00 77.75 80 THR A CA 1
ATOM 633 C C . THR A 1 80 ? 25.926 -1.897 -32.910 1.00 77.75 80 THR A C 1
ATOM 635 O O . THR A 1 80 ? 25.754 -0.880 -32.243 1.00 77.75 80 THR A O 1
ATOM 638 N N . SER A 1 81 ? 26.823 -2.818 -32.545 1.00 68.75 81 SER A N 1
ATOM 639 C CA . SER A 1 81 ? 27.729 -2.661 -31.393 1.00 68.75 81 SER A CA 1
ATOM 640 C C . SER A 1 81 ? 28.641 -1.426 -31.503 1.00 68.75 81 SER A C 1
ATOM 642 O O . SER A 1 81 ? 28.946 -0.793 -30.498 1.00 68.75 81 SER A O 1
ATOM 644 N N . LYS A 1 82 ? 29.019 -1.020 -32.725 1.00 69.38 82 LYS A N 1
ATOM 645 C CA . LYS A 1 82 ? 29.842 0.171 -33.017 1.00 69.38 82 LYS A CA 1
ATOM 646 C C . LYS A 1 82 ? 29.007 1.459 -33.131 1.00 69.38 82 LYS A C 1
ATOM 648 O O . LYS A 1 82 ? 29.045 2.140 -34.156 1.00 69.38 82 LYS A O 1
ATOM 653 N N . ARG A 1 83 ? 28.218 1.777 -32.104 1.00 71.12 83 ARG A N 1
ATOM 654 C CA . ARG A 1 83 ? 27.400 3.004 -32.058 1.00 71.12 83 ARG A CA 1
ATOM 655 C C . ARG A 1 83 ? 28.249 4.237 -31.723 1.00 71.12 83 ARG A C 1
ATOM 657 O O . ARG A 1 83 ? 29.121 4.174 -30.865 1.00 71.12 83 ARG A O 1
ATOM 664 N N . LEU A 1 84 ? 27.976 5.366 -32.384 1.00 71.75 84 LEU A N 1
ATOM 665 C CA . LEU A 1 84 ? 28.686 6.638 -32.156 1.00 71.75 84 LEU A CA 1
ATOM 666 C C . LEU A 1 84 ? 28.079 7.480 -31.025 1.00 71.75 84 LEU A C 1
ATOM 668 O O . LEU A 1 84 ? 28.725 8.398 -30.533 1.00 71.75 84 LEU A O 1
ATOM 672 N N . LEU A 1 85 ? 26.824 7.212 -30.650 1.00 72.56 85 LEU A N 1
ATOM 673 C CA . LEU A 1 85 ? 26.100 7.954 -29.618 1.00 72.56 85 LEU A CA 1
ATOM 674 C C . LEU A 1 85 ? 25.484 6.969 -28.617 1.00 72.56 85 LEU A C 1
ATOM 676 O O . LEU A 1 85 ? 25.167 5.838 -28.996 1.00 72.56 85 LEU A O 1
ATOM 680 N N . PRO A 1 86 ? 25.305 7.371 -27.347 1.00 68.88 86 PRO A N 1
ATOM 681 C CA . PRO A 1 86 ? 24.610 6.543 -26.375 1.00 68.88 86 PRO A CA 1
ATOM 682 C C . PRO A 1 86 ? 23.145 6.361 -26.793 1.00 68.88 86 PRO A C 1
ATOM 684 O O . PRO A 1 86 ? 22.462 7.317 -27.173 1.00 68.88 86 PRO A O 1
ATOM 687 N N . MET A 1 87 ? 22.655 5.122 -26.718 1.00 68.00 87 MET A N 1
ATOM 688 C CA . MET A 1 87 ? 21.231 4.842 -26.885 1.00 68.00 87 MET A CA 1
ATOM 689 C C . MET A 1 87 ? 20.511 5.345 -25.634 1.00 68.00 87 MET A C 1
ATOM 691 O O . MET A 1 87 ? 20.824 4.915 -24.530 1.00 68.00 87 MET A O 1
ATOM 695 N N . ILE A 1 88 ? 19.588 6.292 -25.804 1.00 71.38 88 ILE A N 1
ATOM 696 C CA . ILE A 1 88 ? 18.740 6.754 -24.702 1.00 71.38 88 ILE A CA 1
ATOM 697 C C . ILE A 1 88 ? 17.556 5.796 -24.580 1.00 71.38 88 ILE A C 1
ATOM 699 O O . ILE A 1 88 ? 16.726 5.726 -25.492 1.00 71.38 88 ILE A O 1
ATOM 703 N N . ASP A 1 89 ? 17.454 5.125 -23.438 1.00 69.56 89 ASP A N 1
ATOM 704 C CA . ASP A 1 89 ? 16.390 4.158 -23.140 1.00 69.56 89 ASP A CA 1
ATOM 705 C C . ASP A 1 89 ? 15.091 4.823 -22.657 1.00 69.56 89 ASP A C 1
ATOM 707 O O . ASP A 1 89 ? 14.128 4.147 -22.331 1.00 69.56 89 ASP A O 1
ATOM 711 N N . LEU A 1 90 ? 15.026 6.160 -22.638 1.00 79.25 90 LEU A N 1
ATOM 712 C CA . LEU A 1 90 ? 13.834 6.949 -22.281 1.00 79.25 90 LEU A CA 1
ATOM 713 C C . LEU A 1 90 ? 13.275 6.636 -20.878 1.00 79.25 90 LEU A C 1
ATOM 715 O O . LEU A 1 90 ? 12.087 6.821 -20.635 1.00 79.25 90 LEU A O 1
ATOM 719 N N . GLY A 1 91 ? 14.126 6.172 -19.958 1.00 82.25 91 GLY A N 1
ATOM 720 C CA . GLY A 1 91 ? 13.715 5.774 -18.609 1.00 82.25 91 GLY A CA 1
ATOM 721 C C . GLY A 1 91 ? 13.075 4.385 -18.530 1.00 82.25 91 GLY A C 1
ATOM 722 O O . GLY A 1 91 ? 12.531 4.037 -17.485 1.00 82.25 91 GLY A O 1
ATOM 723 N N . ILE A 1 92 ? 13.138 3.585 -19.603 1.00 85.19 92 ILE A N 1
ATOM 724 C CA . ILE A 1 92 ? 12.719 2.182 -19.575 1.00 85.19 92 ILE A CA 1
ATOM 725 C C . ILE A 1 92 ? 13.618 1.423 -18.592 1.00 85.19 92 ILE A C 1
ATOM 727 O O . ILE A 1 92 ? 14.842 1.418 -18.729 1.00 85.19 92 ILE A O 1
ATOM 731 N N . ARG A 1 93 ? 12.997 0.765 -17.610 1.00 86.38 93 ARG A N 1
ATOM 732 C CA . ARG A 1 93 ? 13.661 -0.223 -16.756 1.00 86.38 93 ARG A CA 1
ATOM 733 C C . ARG A 1 93 ? 13.578 -1.580 -17.448 1.00 86.38 93 ARG A C 1
ATOM 735 O O . ARG A 1 93 ? 12.481 -2.074 -17.698 1.00 86.38 93 ARG A O 1
ATOM 742 N N . TRP A 1 94 ? 14.725 -2.146 -17.807 1.00 84.88 94 TRP A N 1
ATOM 743 C CA . TRP A 1 94 ? 14.786 -3.421 -18.519 1.00 84.88 94 TRP A CA 1
ATOM 744 C C . TRP A 1 94 ? 14.522 -4.596 -17.564 1.00 84.88 94 TRP A C 1
ATOM 746 O O . TRP A 1 94 ? 15.145 -4.648 -16.504 1.00 84.88 94 TRP A O 1
ATOM 756 N N . PRO A 1 95 ? 13.644 -5.552 -17.926 1.00 87.69 95 PRO A N 1
ATOM 757 C CA . PRO A 1 95 ? 13.338 -6.717 -17.099 1.00 87.69 95 PRO A CA 1
ATOM 758 C C . PRO A 1 95 ? 14.383 -7.823 -17.310 1.00 87.69 95 PRO A C 1
ATOM 760 O O . PRO A 1 95 ? 14.082 -8.915 -17.792 1.00 87.69 95 PRO A O 1
ATOM 763 N N . GLY A 1 96 ? 15.650 -7.521 -17.047 1.00 85.88 96 GLY A N 1
ATOM 764 C CA . GLY A 1 96 ? 16.725 -8.473 -17.277 1.00 85.88 96 GLY A CA 1
ATOM 765 C C . GLY A 1 96 ? 18.112 -7.898 -17.059 1.00 85.88 96 GLY A C 1
ATOM 766 O O . GLY A 1 96 ? 18.287 -6.702 -16.819 1.00 85.88 96 GLY A O 1
ATOM 767 N N . LYS A 1 97 ? 19.108 -8.773 -17.175 1.00 83.31 97 LYS A N 1
ATOM 768 C CA . LYS A 1 97 ? 20.520 -8.394 -17.102 1.00 83.31 97 LYS A CA 1
ATOM 769 C C . LYS A 1 97 ? 21.085 -8.251 -18.506 1.00 83.31 97 LYS A C 1
ATOM 771 O O . LYS A 1 97 ? 20.779 -9.041 -19.402 1.00 83.31 97 LYS A O 1
ATOM 776 N N . TRP A 1 98 ? 21.903 -7.222 -18.693 1.00 78.00 98 TRP A N 1
ATOM 777 C CA . TRP A 1 98 ? 22.724 -7.103 -19.889 1.00 78.00 98 TRP A CA 1
ATOM 778 C C . TRP A 1 98 ? 23.791 -8.190 -19.833 1.00 78.00 98 TRP A C 1
ATOM 780 O O . TRP A 1 98 ? 24.464 -8.330 -18.816 1.00 78.00 98 TRP A O 1
ATOM 790 N N . ASN A 1 99 ? 23.907 -8.975 -20.900 1.00 73.25 99 ASN A N 1
ATOM 791 C CA . ASN A 1 99 ? 24.979 -9.955 -20.999 1.00 73.25 99 ASN A CA 1
ATOM 792 C C . ASN A 1 99 ? 26.257 -9.218 -21.402 1.00 73.25 99 ASN A C 1
ATOM 794 O O . ASN A 1 99 ? 26.248 -8.458 -22.379 1.00 73.25 99 ASN A O 1
ATOM 798 N N . ASP A 1 100 ? 27.341 -9.444 -20.665 1.00 61.00 100 ASP A N 1
ATOM 799 C CA . ASP A 1 100 ? 28.655 -8.972 -21.081 1.00 61.00 100 ASP A CA 1
ATOM 800 C C . ASP A 1 100 ? 29.036 -9.642 -22.411 1.00 61.00 100 ASP A C 1
ATOM 802 O O . ASP A 1 100 ? 28.722 -10.802 -22.675 1.00 61.00 100 ASP A O 1
ATOM 806 N N . VAL A 1 101 ? 29.660 -8.852 -23.282 1.00 56.75 101 VAL A N 1
ATOM 807 C CA . VAL A 1 101 ? 29.723 -8.992 -24.752 1.00 56.75 101 VAL A CA 1
ATOM 808 C C . VAL A 1 101 ? 30.429 -10.270 -25.262 1.00 56.75 101 VAL A C 1
ATOM 810 O O . VAL A 1 101 ? 30.443 -10.517 -26.468 1.00 56.75 101 VAL A O 1
ATOM 813 N N . ASP A 1 102 ? 30.958 -11.115 -24.377 1.00 53.69 102 ASP A N 1
ATOM 814 C CA . ASP A 1 102 ? 31.878 -12.207 -24.719 1.00 53.69 102 ASP A CA 1
ATOM 815 C C . ASP A 1 102 ? 31.217 -13.596 -24.851 1.00 53.69 102 ASP A C 1
ATOM 817 O O . ASP A 1 102 ? 31.864 -14.544 -25.301 1.00 53.69 102 ASP A O 1
ATOM 821 N N . LEU A 1 103 ? 29.928 -13.735 -24.516 1.00 52.78 103 LEU A N 1
ATOM 822 C CA . LEU A 1 103 ? 29.167 -14.986 -24.641 1.00 52.78 103 LEU A CA 1
ATOM 823 C C . LEU A 1 103 ? 28.084 -14.846 -25.718 1.00 52.78 103 LEU A C 1
ATOM 825 O O . LEU A 1 103 ? 27.010 -14.328 -25.453 1.00 52.78 103 LEU A O 1
ATOM 829 N N . GLU A 1 104 ? 28.419 -15.311 -26.923 1.00 49.97 104 GLU A N 1
ATOM 830 C CA . GLU A 1 104 ? 27.594 -15.436 -28.138 1.00 49.97 104 GLU A CA 1
ATOM 831 C C . GLU A 1 104 ? 26.763 -14.198 -28.587 1.00 49.97 104 GLU A C 1
ATOM 833 O O . GLU A 1 104 ? 25.942 -13.642 -27.863 1.00 49.97 104 GLU A O 1
ATOM 838 N N . PRO A 1 105 ? 26.898 -13.758 -29.853 1.00 50.34 105 PRO A N 1
ATOM 839 C CA . PRO A 1 105 ? 26.451 -12.437 -30.317 1.00 50.34 105 PRO A CA 1
ATOM 840 C C . PRO A 1 105 ? 24.927 -12.232 -30.435 1.00 50.34 105 PRO A C 1
ATOM 842 O O . PRO A 1 105 ? 24.501 -11.181 -30.925 1.00 50.34 105 PRO A O 1
ATOM 845 N N . GLU A 1 106 ? 24.099 -13.204 -30.050 1.00 54.91 106 GLU A N 1
ATOM 846 C CA . GLU A 1 106 ? 22.684 -13.230 -30.435 1.00 54.91 106 GLU A CA 1
ATOM 847 C C . GLU A 1 106 ? 21.727 -12.621 -29.396 1.00 54.91 106 GLU A C 1
ATOM 849 O O . GLU A 1 106 ? 20.701 -12.059 -29.785 1.00 54.91 106 GLU A O 1
ATOM 854 N N . VAL A 1 107 ? 22.067 -12.613 -28.096 1.00 56.00 107 VAL A N 1
ATOM 855 C CA . VAL A 1 107 ? 21.162 -12.111 -27.040 1.00 56.00 107 VAL A CA 1
ATOM 856 C C . VAL A 1 107 ? 21.855 -11.092 -26.131 1.00 56.00 107 VAL A C 1
ATOM 858 O O . VAL A 1 107 ? 22.626 -11.436 -25.242 1.00 56.00 107 VAL A O 1
ATOM 861 N N . ARG A 1 108 ? 21.542 -9.803 -26.338 1.00 68.00 108 ARG A N 1
ATOM 862 C CA . ARG A 1 108 ? 22.102 -8.674 -25.562 1.00 68.00 108 ARG A CA 1
ATOM 863 C C . ARG A 1 108 ? 21.529 -8.532 -24.146 1.00 68.00 108 ARG A C 1
ATOM 865 O O . ARG A 1 108 ? 22.178 -7.928 -23.299 1.00 68.00 108 ARG A O 1
ATOM 872 N N . VAL A 1 109 ? 20.318 -9.034 -23.903 1.00 75.00 109 VAL A N 1
ATOM 873 C CA . VAL A 1 109 ? 19.635 -8.959 -22.603 1.00 75.00 109 VAL A CA 1
ATOM 874 C C . VAL A 1 109 ? 18.998 -10.307 -22.312 1.00 75.00 109 VAL A C 1
ATOM 876 O O . VAL A 1 109 ? 18.131 -10.749 -23.066 1.00 75.00 109 VAL A O 1
ATOM 879 N N . THR A 1 110 ? 19.404 -10.935 -21.213 1.00 84.25 110 THR A N 1
ATOM 880 C CA . THR A 1 110 ? 18.718 -12.115 -20.687 1.00 84.25 110 THR A CA 1
ATOM 881 C C . THR A 1 110 ? 17.534 -11.641 -19.858 1.00 84.25 110 THR A C 1
ATOM 883 O O . THR A 1 110 ? 17.714 -10.996 -18.823 1.00 84.25 110 THR A O 1
ATOM 886 N N . VAL A 1 111 ? 16.322 -11.924 -20.339 1.00 87.56 111 VAL A N 1
ATOM 887 C CA . VAL A 1 111 ? 15.078 -11.571 -19.644 1.00 87.56 111 VAL A CA 1
ATOM 888 C C . VAL A 1 111 ? 14.912 -12.477 -18.427 1.00 87.56 111 VAL A C 1
ATOM 890 O O . VAL A 1 111 ? 14.967 -13.699 -18.559 1.00 87.56 111 VAL A O 1
ATOM 893 N N . ILE A 1 112 ? 14.705 -11.878 -17.255 1.00 89.00 112 ILE A N 1
ATOM 894 C CA . ILE A 1 112 ? 14.470 -12.600 -16.000 1.00 89.00 112 ILE A CA 1
ATOM 895 C C . ILE A 1 112 ? 12.966 -12.534 -15.710 1.00 89.00 112 ILE A C 1
ATOM 897 O O . ILE A 1 112 ? 12.447 -11.424 -15.577 1.00 89.00 112 ILE A O 1
ATOM 901 N N . PRO A 1 113 ? 12.254 -13.673 -15.612 1.00 89.50 113 PRO A N 1
ATOM 902 C CA . PRO A 1 113 ? 10.799 -13.674 -15.453 1.00 89.50 113 PRO A CA 1
ATOM 903 C C . PRO A 1 113 ? 10.343 -12.942 -14.183 1.00 89.50 113 PRO A C 1
ATOM 905 O O . PRO A 1 113 ? 9.356 -12.225 -14.230 1.00 89.50 113 PRO A O 1
ATOM 908 N N . GLU A 1 114 ? 11.109 -13.019 -13.094 1.00 87.56 114 GLU A N 1
ATOM 909 C CA . GLU A 1 114 ? 10.821 -12.335 -11.820 1.00 87.56 114 GLU A CA 1
ATOM 910 C C . GLU A 1 114 ? 10.912 -10.800 -11.904 1.00 87.56 114 GLU A C 1
ATOM 912 O O . GLU A 1 114 ? 10.350 -10.097 -11.071 1.00 87.56 114 GLU A O 1
ATOM 917 N N . MET A 1 115 ? 11.616 -10.256 -12.907 1.00 87.88 115 MET A N 1
ATOM 918 C CA . MET A 1 115 ? 11.709 -8.806 -13.126 1.00 87.88 115 MET A CA 1
ATOM 919 C C . MET A 1 115 ? 10.561 -8.258 -13.984 1.00 87.88 115 MET A C 1
ATOM 921 O O . MET A 1 115 ? 10.447 -7.039 -14.147 1.00 87.88 115 MET A O 1
ATOM 925 N N . ILE A 1 116 ? 9.744 -9.129 -14.582 1.00 90.88 116 ILE A N 1
ATOM 926 C CA . ILE A 1 116 ? 8.567 -8.718 -15.344 1.00 90.88 116 ILE A CA 1
ATOM 927 C C . ILE A 1 116 ? 7.445 -8.435 -14.336 1.00 90.88 116 ILE A C 1
ATOM 929 O O . ILE A 1 116 ? 7.097 -9.321 -13.563 1.00 90.88 116 ILE A O 1
ATOM 933 N N . PRO A 1 117 ? 6.877 -7.215 -14.305 1.00 91.38 117 PRO A N 1
ATOM 934 C CA . PRO A 1 117 ? 5.817 -6.901 -13.362 1.00 91.38 117 PRO A CA 1
ATOM 935 C C . PRO A 1 117 ? 4.518 -7.608 -13.756 1.00 91.38 117 PRO A C 1
ATOM 937 O O . PRO A 1 117 ? 3.982 -7.377 -14.844 1.00 91.38 117 PRO A O 1
ATOM 940 N N . ASP A 1 118 ? 3.983 -8.400 -12.834 1.00 90.88 118 ASP A N 1
ATOM 941 C CA . ASP A 1 118 ? 2.667 -9.011 -12.972 1.00 90.88 118 ASP A CA 1
ATOM 942 C C . ASP A 1 118 ? 1.576 -8.045 -12.498 1.00 90.88 118 ASP A C 1
ATOM 944 O O . ASP A 1 118 ? 1.612 -7.513 -11.386 1.00 90.88 118 ASP A O 1
ATOM 948 N N . ILE A 1 119 ? 0.575 -7.809 -13.348 1.00 95.50 119 ILE A N 1
ATOM 949 C CA . ILE A 1 119 ? -0.597 -7.002 -12.993 1.00 95.50 119 ILE A CA 1
ATOM 950 C C . ILE A 1 119 ? -1.653 -7.943 -12.411 1.00 95.50 119 ILE A C 1
ATOM 952 O O . ILE A 1 119 ? -2.368 -8.620 -13.150 1.00 95.50 119 ILE A O 1
ATOM 956 N N . ILE A 1 120 ? -1.754 -7.983 -11.082 1.00 94.19 120 ILE A N 1
ATOM 957 C CA . ILE A 1 120 ? -2.757 -8.787 -10.375 1.00 94.19 120 ILE A CA 1
ATOM 958 C C . ILE A 1 120 ? -4.102 -8.058 -10.441 1.00 94.19 120 ILE A C 1
ATOM 960 O O . ILE A 1 120 ? -4.294 -7.023 -9.803 1.00 94.19 120 ILE A O 1
ATOM 964 N N . VAL A 1 121 ? -5.034 -8.594 -11.229 1.00 96.56 121 VAL A N 1
ATOM 965 C CA . VAL A 1 121 ? -6.390 -8.049 -11.380 1.00 96.56 121 VAL A CA 1
ATOM 966 C C . VAL A 1 121 ? -7.368 -8.942 -10.608 1.00 96.56 121 VAL A C 1
ATOM 968 O O . VAL A 1 121 ? -7.504 -10.112 -10.973 1.00 96.56 121 VAL A O 1
ATOM 971 N N . PRO A 1 122 ? -8.036 -8.444 -9.547 1.00 95.56 122 PRO A N 1
ATOM 972 C CA . PRO A 1 122 ? -9.083 -9.203 -8.866 1.00 95.56 122 PRO A CA 1
ATOM 973 C C . PRO A 1 122 ? -10.308 -9.378 -9.775 1.00 95.56 122 PRO A C 1
ATOM 975 O O . PRO A 1 122 ? -10.513 -8.596 -10.706 1.00 95.56 122 PRO A O 1
ATOM 978 N N . ASP A 1 123 ? -11.145 -10.378 -9.492 1.00 97.44 123 ASP A N 1
ATOM 979 C CA . ASP A 1 123 ? -12.437 -10.510 -10.172 1.00 97.44 123 ASP A CA 1
ATOM 980 C C . ASP A 1 123 ? -13.370 -9.357 -9.763 1.00 97.44 123 ASP A C 1
ATOM 982 O O . ASP A 1 123 ? -13.450 -8.990 -8.589 1.00 97.44 123 ASP A O 1
ATOM 986 N N . LEU A 1 124 ? -14.046 -8.757 -10.743 1.00 96.69 124 LEU A N 1
ATOM 987 C CA . LEU A 1 124 ? -14.881 -7.564 -10.571 1.00 96.69 124 LEU A CA 1
ATOM 988 C C . LEU A 1 124 ? -16.372 -7.843 -10.824 1.00 96.69 124 LEU A C 1
ATOM 990 O O . LEU A 1 124 ? -17.147 -6.888 -10.903 1.00 96.69 124 LEU A O 1
ATOM 994 N N . SER A 1 125 ? -16.786 -9.110 -10.964 1.00 96.25 125 SER A N 1
ATOM 995 C CA . SER A 1 125 ? -18.183 -9.494 -11.237 1.00 96.25 125 SER A CA 1
ATOM 996 C C . SER A 1 125 ? -19.184 -8.933 -10.221 1.00 96.25 125 SER A C 1
ATOM 998 O O . SER A 1 125 ? -20.248 -8.466 -10.619 1.00 96.25 125 SER A O 1
ATOM 1000 N N . ASP A 1 126 ? -18.815 -8.919 -8.938 1.00 95.56 126 ASP A N 1
ATOM 1001 C CA . ASP A 1 126 ? -19.687 -8.559 -7.811 1.00 95.56 126 ASP A CA 1
ATOM 1002 C C . ASP A 1 126 ? -19.170 -7.325 -7.046 1.00 95.56 126 ASP A C 1
ATOM 1004 O O . ASP A 1 126 ? -19.275 -7.220 -5.823 1.00 95.56 126 ASP A O 1
ATOM 1008 N N . CYS A 1 127 ? -18.559 -6.377 -7.764 1.00 96.62 127 CYS A N 1
ATOM 1009 C CA . CYS A 1 127 ? -18.075 -5.127 -7.180 1.00 96.62 127 CYS A CA 1
ATOM 1010 C C . CYS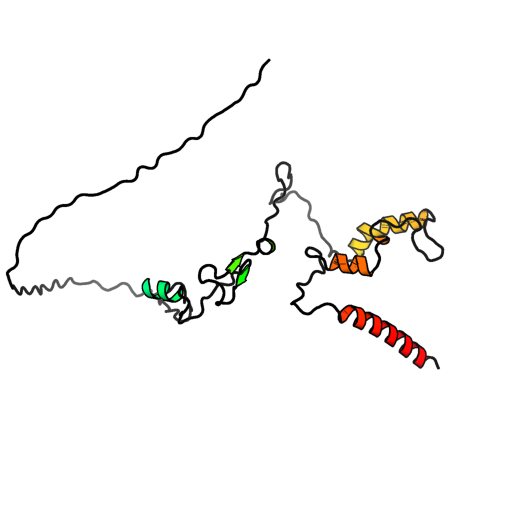 A 1 127 ? -19.167 -4.042 -7.202 1.00 96.62 127 CYS A C 1
ATOM 1012 O O . CYS A 1 127 ? -19.429 -3.420 -8.232 1.00 96.62 127 CYS A O 1
ATOM 1014 N N . ASP A 1 128 ? -19.777 -3.777 -6.042 1.00 97.31 128 ASP A N 1
ATOM 1015 C CA . ASP A 1 128 ? -20.804 -2.732 -5.875 1.00 97.31 128 ASP A CA 1
ATOM 1016 C C . ASP A 1 128 ? -20.247 -1.301 -5.987 1.00 97.31 128 ASP A C 1
ATOM 1018 O O . ASP A 1 128 ? -20.982 -0.336 -6.242 1.00 97.31 128 ASP A O 1
ATOM 1022 N N . LEU A 1 129 ? -18.939 -1.144 -5.767 1.00 97.19 129 LEU A N 1
ATOM 1023 C CA . LEU A 1 129 ? -18.278 0.153 -5.732 1.00 97.19 129 LEU A CA 1
ATOM 1024 C C . LEU A 1 129 ? -18.171 0.750 -7.138 1.00 97.19 129 LEU A C 1
ATOM 1026 O O . LEU A 1 129 ? -17.702 0.127 -8.088 1.00 97.19 129 LEU A O 1
ATOM 1030 N N . LYS A 1 130 ? -18.584 2.013 -7.257 1.00 96.38 130 LYS A N 1
ATOM 1031 C CA . LYS A 1 130 ? -18.521 2.795 -8.497 1.00 96.38 130 L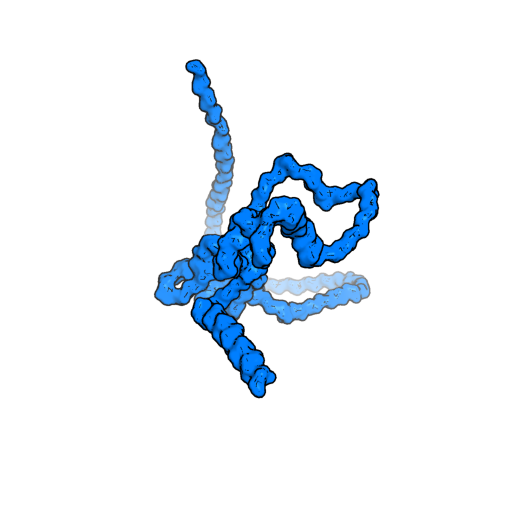YS A CA 1
ATOM 1032 C C . LYS A 1 130 ? -17.388 3.820 -8.418 1.00 96.38 130 LYS A C 1
ATOM 1034 O O . LYS A 1 130 ? -17.083 4.292 -7.326 1.00 96.38 130 LYS A O 1
ATOM 1039 N N . PRO A 1 131 ? -16.817 4.246 -9.560 1.00 97.88 131 PRO A N 1
ATOM 1040 C CA . PRO A 1 131 ? -15.741 5.243 -9.580 1.00 97.88 131 PRO A CA 1
ATOM 1041 C C . PRO A 1 131 ? -16.176 6.627 -9.080 1.00 97.88 131 PRO A C 1
ATOM 1043 O O . PRO A 1 131 ? -15.333 7.451 -8.739 1.00 97.88 131 PRO A O 1
ATOM 1046 N N . TYR A 1 132 ? -17.484 6.895 -9.043 1.00 97.75 132 TYR A N 1
ATOM 1047 C CA . TYR A 1 132 ? -18.042 8.161 -8.585 1.00 97.75 132 TYR A CA 1
ATOM 1048 C C . TYR A 1 132 ? -19.052 7.943 -7.467 1.00 97.75 132 TYR A C 1
ATOM 1050 O O . TYR A 1 132 ? -19.842 6.995 -7.490 1.00 97.75 132 TYR A O 1
ATOM 1058 N N . VAL A 1 133 ? -19.055 8.885 -6.528 1.00 97.19 133 VAL A N 1
ATOM 1059 C CA . VAL A 1 133 ? -19.982 8.931 -5.398 1.00 97.19 133 VAL A CA 1
ATOM 1060 C C . VAL A 1 133 ? -21.116 9.912 -5.708 1.00 97.19 133 VAL A C 1
ATOM 1062 O O . VAL A 1 133 ? -20.936 10.905 -6.411 1.00 97.19 133 VAL A O 1
ATOM 1065 N N . SER A 1 134 ? -22.314 9.617 -5.208 1.00 98.00 134 SER A N 1
ATOM 1066 C CA . SER A 1 134 ? -23.483 10.490 -5.342 1.00 98.00 134 SER A CA 1
ATOM 1067 C C . SER A 1 134 ? -23.370 11.716 -4.436 1.00 98.00 134 SER A C 1
ATOM 1069 O O . SER A 1 134 ? -23.057 11.577 -3.262 1.00 98.00 134 SER A O 1
ATOM 1071 N N . TYR A 1 135 ? -23.777 12.893 -4.920 1.00 97.50 135 TYR A N 1
ATOM 1072 C CA . TYR A 1 135 ? -23.868 14.123 -4.113 1.00 97.50 135 TYR A CA 1
ATOM 1073 C C . TYR A 1 135 ? -24.857 14.053 -2.941 1.00 97.50 135 TYR A C 1
ATOM 1075 O O . TYR A 1 135 ? -24.897 14.956 -2.114 1.00 97.50 135 TYR A O 1
ATOM 1083 N N . ARG A 1 136 ? -25.695 13.014 -2.881 1.00 97.25 136 ARG A N 1
ATOM 1084 C CA . ARG A 1 136 ? -26.657 12.823 -1.786 1.00 97.25 136 ARG A CA 1
ATOM 1085 C C . ARG A 1 136 ? -26.012 12.287 -0.504 1.00 97.25 136 ARG A C 1
ATOM 1087 O O . ARG A 1 136 ? -26.714 12.172 0.496 1.00 97.25 136 ARG A O 1
ATOM 1094 N N . THR A 1 137 ? -24.738 11.896 -0.530 1.00 96.75 137 THR A N 1
ATOM 1095 C CA . THR A 1 137 ? -24.037 11.426 0.670 1.00 96.75 137 THR A CA 1
ATOM 1096 C C . THR A 1 137 ? -23.813 12.574 1.655 1.00 96.75 137 THR A C 1
ATOM 1098 O O . THR A 1 137 ? -23.536 13.691 1.216 1.00 96.75 137 THR A O 1
ATOM 1101 N N . PRO A 1 138 ? -23.908 12.323 2.972 1.00 96.69 138 PRO A N 1
ATOM 1102 C CA . PRO A 1 138 ? -23.583 13.332 3.973 1.00 96.69 138 PRO A CA 1
ATOM 1103 C C . PRO A 1 138 ? -22.105 13.730 3.888 1.00 96.69 138 PRO A C 1
ATOM 1105 O O . PRO A 1 138 ? -21.263 12.949 3.442 1.00 96.69 138 PRO A O 1
ATOM 1108 N N . GLU A 1 139 ? -21.796 14.942 4.338 1.00 95.75 139 GLU A N 1
ATOM 1109 C CA . GLU A 1 139 ? -20.418 15.410 4.461 1.00 95.75 139 GLU A CA 1
ATOM 1110 C C . GLU A 1 139 ? -19.716 14.672 5.609 1.00 95.75 139 GLU A C 1
ATOM 1112 O O . GLU A 1 139 ? -20.239 14.591 6.722 1.00 95.75 139 GLU A O 1
ATOM 1117 N N . ILE A 1 140 ? -18.540 14.104 5.329 1.00 95.12 140 ILE A N 1
ATOM 1118 C CA . ILE A 1 140 ? -17.738 13.352 6.297 1.00 95.12 140 ILE A CA 1
ATOM 1119 C C . ILE A 1 140 ? -16.470 14.155 6.577 1.00 95.12 140 ILE A C 1
ATOM 1121 O O . ILE A 1 140 ? -15.663 14.373 5.675 1.00 95.12 140 ILE A O 1
ATOM 1125 N N . VAL A 1 141 ? -16.272 14.558 7.833 1.00 94.38 141 VAL A N 1
ATOM 1126 C CA . VAL A 1 141 ? -15.016 15.165 8.291 1.00 94.38 141 VAL A CA 1
ATOM 1127 C C . VAL A 1 141 ? -14.102 14.041 8.773 1.00 94.38 141 VAL A C 1
ATOM 1129 O O . VAL A 1 141 ? -14.376 13.415 9.795 1.00 94.38 141 VAL A O 1
ATOM 1132 N N . GLN A 1 142 ? -13.044 13.752 8.015 1.00 93.12 142 GLN A N 1
ATOM 1133 C CA . GLN A 1 142 ? -12.064 12.716 8.357 1.00 93.12 142 GLN A CA 1
ATOM 1134 C C . GLN A 1 142 ? -10.893 13.321 9.136 1.00 93.12 142 GLN A C 1
ATOM 1136 O O . GLN A 1 142 ? -10.301 14.313 8.709 1.00 93.12 142 GLN A O 1
ATOM 1141 N N . SER A 1 143 ? -10.551 12.717 10.274 1.00 93.69 143 SER A N 1
ATOM 1142 C CA . SER A 1 143 ? -9.318 13.015 11.005 1.00 93.69 143 SER A CA 1
ATOM 1143 C C . SER A 1 143 ? -8.122 12.278 10.395 1.00 93.69 143 SER A C 1
ATOM 1145 O O . SER A 1 143 ? -8.277 11.302 9.661 1.00 93.69 143 SER A O 1
ATOM 1147 N N . THR A 1 144 ? -6.909 12.733 10.711 1.00 95.31 144 THR A N 1
ATOM 1148 C CA . THR A 1 144 ? -5.673 12.035 10.334 1.00 95.31 144 THR A CA 1
ATOM 1149 C C . THR A 1 144 ? -5.594 10.683 11.028 1.00 95.31 144 THR A C 1
ATOM 1151 O O . THR A 1 144 ? -5.739 10.627 12.247 1.00 95.31 144 THR A O 1
ATOM 1154 N N . PHE A 1 145 ? -5.325 9.622 10.271 1.00 95.31 145 PHE A N 1
ATOM 1155 C CA . PHE A 1 145 ? -5.146 8.285 10.826 1.00 95.31 145 PHE A CA 1
ATOM 1156 C C . PHE A 1 145 ? -3.777 8.172 11.505 1.00 95.31 145 PHE A C 1
ATOM 1158 O O . PHE A 1 145 ? -2.745 8.382 10.865 1.00 95.31 145 PHE A O 1
ATOM 1165 N N . THR A 1 146 ? -3.770 7.884 12.804 1.00 97.06 146 THR A N 1
ATOM 1166 C CA . THR A 1 146 ? -2.554 7.775 13.618 1.00 97.06 146 THR A CA 1
ATOM 1167 C C . THR A 1 146 ? -2.218 6.320 13.944 1.00 97.06 146 THR A C 1
ATOM 1169 O O . THR A 1 146 ? -3.074 5.438 13.902 1.00 97.06 146 THR A O 1
ATOM 1172 N N . SER A 1 147 ? -0.965 6.055 14.327 1.00 96.00 147 SER A N 1
ATOM 1173 C CA . SER A 1 147 ? -0.545 4.730 14.818 1.00 96.00 147 SER A CA 1
ATOM 1174 C C . SER A 1 147 ? -1.358 4.275 16.032 1.00 96.00 147 SER A C 1
ATOM 1176 O O . SER A 1 147 ? -1.632 3.086 16.185 1.00 96.00 147 SER A O 1
ATOM 1178 N N . ARG A 1 148 ? -1.802 5.229 16.860 1.00 95.88 148 ARG A N 1
ATOM 1179 C CA . ARG A 1 148 ? -2.711 4.975 17.975 1.00 95.88 148 ARG A CA 1
ATOM 1180 C C . ARG A 1 148 ? -4.060 4.439 17.501 1.00 95.88 148 ARG A C 1
ATOM 1182 O O . ARG A 1 148 ? -4.530 3.465 18.070 1.00 95.88 148 ARG A O 1
ATOM 1189 N N . ASP A 1 149 ? -4.642 5.005 16.445 1.00 95.94 149 ASP A N 1
ATOM 1190 C CA . ASP A 1 149 ? -5.928 4.534 15.909 1.00 95.94 149 ASP A CA 1
ATOM 1191 C C . ASP A 1 149 ? -5.820 3.101 15.367 1.00 95.94 149 ASP A C 1
ATOM 1193 O O . ASP A 1 149 ? -6.717 2.278 15.566 1.00 95.94 149 ASP A O 1
ATOM 1197 N N . LEU A 1 150 ? -4.693 2.772 14.724 1.00 94.19 150 LEU A N 1
ATOM 1198 C CA . LEU A 1 150 ? -4.406 1.407 14.283 1.00 94.19 150 LEU A CA 1
ATOM 1199 C C . LEU A 1 150 ? -4.310 0.457 15.481 1.00 94.19 150 LEU A C 1
ATOM 1201 O O . LEU A 1 150 ? -4.988 -0.573 15.491 1.00 94.19 150 LEU A O 1
ATOM 1205 N N . PHE A 1 151 ? -3.529 0.822 16.501 1.00 95.50 151 PHE A N 1
ATOM 1206 C CA . PHE A 1 151 ? -3.395 0.040 17.731 1.00 95.50 151 PHE A CA 1
ATOM 1207 C C . PHE A 1 151 ? -4.748 -0.176 18.423 1.00 95.50 151 PHE A C 1
ATOM 1209 O O . PHE A 1 151 ? -5.105 -1.308 18.761 1.00 95.50 151 PHE A O 1
ATOM 1216 N N . ASP A 1 152 ? -5.537 0.890 18.551 1.00 96.12 152 ASP A N 1
ATOM 1217 C CA . ASP A 1 152 ? -6.859 0.857 19.163 1.00 96.12 152 ASP A CA 1
ATOM 1218 C C . ASP A 1 152 ? -7.829 -0.022 18.354 1.00 96.12 152 ASP A C 1
ATOM 1220 O O . ASP A 1 152 ? -8.649 -0.736 18.930 1.00 96.12 152 ASP A O 1
ATOM 1224 N N . SER A 1 153 ? -7.720 -0.058 17.025 1.00 94.62 153 SER A N 1
ATOM 1225 C CA . SER A 1 153 ? -8.593 -0.885 16.183 1.00 94.62 153 SER A CA 1
ATOM 1226 C C . SER A 1 153 ? -8.255 -2.384 16.201 1.00 94.62 153 SER A C 1
ATOM 1228 O O . SER A 1 153 ? -9.179 -3.208 16.212 1.00 94.62 153 SER A O 1
ATOM 1230 N N . VAL A 1 154 ? -6.960 -2.729 16.219 1.00 92.81 154 VAL A N 1
ATOM 1231 C CA . VAL A 1 154 ? -6.459 -4.106 16.063 1.00 92.81 154 VAL A CA 1
ATOM 1232 C C . VAL A 1 154 ? -6.202 -4.773 17.414 1.00 92.81 154 VAL A C 1
ATOM 1234 O O . VAL A 1 154 ? -6.735 -5.850 17.674 1.00 92.81 154 VAL A O 1
ATOM 1237 N N . TYR A 1 155 ? -5.411 -4.139 18.284 1.00 92.12 155 TYR A N 1
ATOM 1238 C CA . TYR A 1 155 ? -4.856 -4.781 19.481 1.00 92.12 155 TYR A CA 1
ATOM 1239 C C . TYR A 1 155 ? -5.654 -4.492 20.752 1.00 92.12 155 TYR A C 1
ATOM 1241 O O . TYR A 1 155 ? -5.804 -5.385 21.589 1.00 92.12 155 TYR A O 1
ATOM 1249 N N . SER A 1 156 ? -6.219 -3.287 20.900 1.00 95.12 156 SER A N 1
ATOM 1250 C CA . SER A 1 156 ? -6.836 -2.880 22.175 1.00 95.12 156 SER A CA 1
ATOM 1251 C C . SER A 1 156 ? -7.931 -3.838 22.649 1.00 95.12 156 SER A C 1
ATOM 1253 O O . SER A 1 156 ? -7.960 -4.213 23.818 1.00 95.12 156 SER A O 1
ATOM 1255 N N . LYS A 1 157 ? -8.803 -4.299 21.741 1.00 93.94 157 LYS A N 1
ATOM 1256 C CA . LYS A 1 157 ? -9.915 -5.207 22.065 1.00 93.94 157 LYS A CA 1
ATOM 1257 C C . LYS A 1 157 ? -9.417 -6.490 22.711 1.00 93.94 157 LYS A C 1
ATOM 1259 O O . LYS A 1 157 ? -10.021 -6.966 23.666 1.00 93.94 157 LYS A O 1
ATOM 1264 N N . LYS A 1 158 ? -8.322 -7.041 22.186 1.00 92.12 158 LYS A N 1
ATOM 1265 C CA . LYS A 1 158 ? -7.716 -8.254 22.720 1.00 92.12 158 LYS A CA 1
ATOM 1266 C C . LYS A 1 158 ? -7.154 -7.994 24.115 1.00 92.12 158 LYS A C 1
ATOM 1268 O O . LYS A 1 158 ? -7.546 -8.685 25.046 1.00 92.12 158 LYS A O 1
ATOM 1273 N N . MET A 1 159 ? -6.348 -6.945 24.274 1.00 92.75 159 MET A N 1
ATOM 1274 C CA . MET A 1 159 ? -5.750 -6.590 25.565 1.00 92.75 159 MET A CA 1
ATOM 1275 C C . MET A 1 159 ? -6.803 -6.337 26.650 1.00 92.75 159 MET A C 1
ATOM 1277 O O . MET A 1 159 ? -6.668 -6.830 27.765 1.00 92.75 159 MET A O 1
ATOM 1281 N N . PHE A 1 160 ? -7.883 -5.617 26.324 1.00 94.81 160 PHE A N 1
ATOM 1282 C CA . PHE A 1 160 ? -8.994 -5.401 27.254 1.00 94.81 160 PHE A CA 1
ATOM 1283 C C . PHE A 1 160 ? -9.676 -6.711 27.651 1.00 94.81 160 PHE A C 1
ATOM 1285 O O . PHE A 1 160 ? -9.970 -6.908 28.828 1.00 94.81 160 PHE A O 1
ATOM 1292 N N . ASN A 1 161 ? -9.918 -7.609 26.694 1.00 94.00 161 ASN A N 1
ATOM 1293 C CA . ASN A 1 161 ? -10.528 -8.906 26.976 1.00 94.00 161 ASN A CA 1
ATOM 1294 C C . ASN A 1 161 ? -9.617 -9.781 27.844 1.00 94.00 161 ASN A C 1
ATOM 1296 O O . ASN A 1 161 ? -10.094 -10.390 28.798 1.00 94.00 161 ASN A O 1
ATOM 1300 N N . ASP A 1 162 ? -8.320 -9.829 27.547 1.00 93.94 162 ASP A N 1
ATOM 1301 C CA . ASP A 1 162 ? -7.357 -10.633 28.303 1.00 93.94 162 ASP A CA 1
ATOM 1302 C C . ASP A 1 162 ? -7.179 -10.096 29.727 1.00 93.94 162 ASP A C 1
ATOM 1304 O O . ASP A 1 162 ? -7.128 -10.880 30.676 1.00 93.94 162 ASP A O 1
ATOM 1308 N N . PHE A 1 163 ? -7.208 -8.769 29.889 1.00 94.00 163 PHE A N 1
ATOM 1309 C CA . PHE A 1 163 ? -7.214 -8.114 31.193 1.00 94.00 163 PHE A CA 1
ATOM 1310 C C . PHE A 1 163 ? -8.489 -8.418 31.993 1.00 94.00 163 PHE A C 1
ATOM 1312 O O . PHE A 1 163 ? -8.411 -8.740 33.170 1.00 94.00 163 PHE A O 1
ATOM 1319 N N . GLN A 1 164 ? -9.672 -8.360 31.370 1.00 95.75 164 GLN A N 1
ATOM 1320 C CA . GLN A 1 164 ? -10.940 -8.655 32.055 1.00 95.75 164 GLN A CA 1
ATOM 1321 C C . GLN A 1 164 ? -11.119 -10.135 32.407 1.00 95.75 164 GLN A C 1
ATOM 1323 O O . GLN A 1 164 ? -11.889 -10.460 33.308 1.00 95.75 164 GLN A O 1
ATOM 1328 N N . THR A 1 165 ? -10.473 -11.034 31.665 1.00 94.62 165 THR A N 1
ATOM 1329 C CA . THR A 1 165 ? -10.615 -12.488 31.831 1.00 94.62 165 THR A CA 1
ATOM 1330 C C . THR A 1 165 ? -9.467 -13.123 32.619 1.00 94.62 165 THR A C 1
ATOM 1332 O O . THR A 1 165 ? -9.387 -14.350 32.663 1.00 94.62 165 THR A O 1
ATOM 1335 N N . ASP A 1 166 ? -8.590 -12.313 33.227 1.00 91.25 166 ASP A N 1
ATOM 1336 C CA . ASP A 1 166 ? -7.396 -12.741 33.977 1.00 91.25 166 ASP A CA 1
ATOM 1337 C C . ASP A 1 166 ? -6.508 -13.733 33.194 1.00 91.25 166 ASP A C 1
ATOM 1339 O O . ASP A 1 166 ? -5.873 -14.653 33.731 1.00 91.25 166 ASP A O 1
ATOM 1343 N N . ARG A 1 167 ? -6.456 -13.540 31.870 1.00 91.50 167 ARG A N 1
ATOM 1344 C CA . ARG A 1 167 ? -5.640 -14.335 30.940 1.00 91.50 167 ARG A CA 1
ATOM 1345 C C . ARG A 1 167 ? -4.216 -13.810 30.800 1.00 91.50 167 ARG A C 1
ATOM 1347 O O . ARG A 1 167 ? -3.477 -14.300 29.952 1.00 91.50 167 ARG A O 1
ATOM 1354 N N . LEU A 1 168 ? -3.843 -12.844 31.629 1.00 91.62 168 LEU A N 1
ATOM 1355 C CA . LEU A 1 168 ? -2.490 -12.319 31.725 1.00 91.62 168 LEU A CA 1
ATOM 1356 C C . LEU A 1 168 ? -1.730 -13.020 32.858 1.00 91.62 168 LEU A C 1
ATOM 1358 O O . LEU A 1 168 ? -2.323 -13.454 33.853 1.00 91.62 168 LEU A O 1
ATOM 1362 N N . ASP A 1 169 ? -0.425 -13.162 32.675 1.00 91.81 169 ASP A N 1
ATOM 1363 C CA . ASP A 1 169 ? 0.516 -13.631 33.690 1.00 91.81 169 ASP A CA 1
ATOM 1364 C C . ASP A 1 169 ? 0.934 -12.492 34.634 1.00 91.81 169 ASP A C 1
ATOM 1366 O O . ASP A 1 169 ? 0.607 -11.327 34.407 1.00 91.81 169 ASP A O 1
ATOM 1370 N N . GLU A 1 170 ? 1.675 -12.812 35.700 1.00 91.31 170 GLU A N 1
ATOM 1371 C CA . GLU A 1 170 ? 2.160 -11.824 36.685 1.00 91.31 170 GLU A CA 1
ATOM 1372 C C . GLU A 1 170 ? 3.079 -10.758 36.057 1.00 91.31 170 GLU A C 1
ATOM 1374 O O . GLU A 1 170 ? 3.149 -9.628 36.535 1.00 91.31 170 GLU A O 1
ATOM 1379 N N . GLU A 1 171 ? 3.728 -11.101 34.943 1.00 89.62 171 GLU A N 1
ATOM 1380 C CA . GLU A 1 171 ? 4.584 -10.219 34.141 1.00 89.62 171 GLU A CA 1
ATOM 1381 C C . GLU A 1 171 ? 3.795 -9.392 33.106 1.00 89.62 171 GLU A C 1
ATOM 1383 O O . GLU A 1 171 ? 4.365 -8.549 32.418 1.00 89.62 171 GLU A O 1
ATOM 1388 N N . GLY A 1 172 ? 2.479 -9.612 32.987 1.00 84.75 172 GLY A N 1
ATOM 1389 C CA . GLY A 1 172 ? 1.609 -8.925 32.027 1.00 84.75 172 GLY A CA 1
ATOM 1390 C C . GLY A 1 172 ? 1.566 -9.550 30.628 1.00 84.75 172 GLY A C 1
ATOM 1391 O O . GLY A 1 172 ? 0.949 -8.977 29.731 1.00 84.75 172 GLY A O 1
ATOM 1392 N N . ASN A 1 173 ? 2.176 -10.722 30.438 1.00 87.94 173 ASN A N 1
ATOM 1393 C CA . ASN A 1 173 ? 2.164 -11.454 29.170 1.00 87.94 173 ASN A CA 1
ATOM 1394 C C . ASN A 1 173 ? 0.856 -12.245 28.976 1.00 87.94 173 ASN A C 1
ATOM 1396 O O . ASN A 1 173 ? 0.273 -12.713 29.958 1.00 87.94 173 ASN A O 1
ATOM 1400 N N . PRO A 1 174 ? 0.364 -12.413 27.735 1.00 89.94 174 PRO A N 1
ATOM 1401 C CA . PRO A 1 174 ? -0.829 -13.210 27.469 1.00 89.94 174 PRO A CA 1
ATOM 1402 C C . PRO A 1 174 ? -0.540 -14.712 27.603 1.00 89.94 174 PRO A C 1
ATOM 1404 O O . PRO A 1 174 ? 0.338 -15.243 26.931 1.00 89.94 174 PRO A O 1
ATOM 1407 N N . LYS A 1 175 ? -1.359 -15.433 28.380 1.00 90.00 175 LYS A N 1
ATOM 1408 C CA . LYS A 1 175 ? -1.290 -16.906 28.521 1.00 90.00 175 LYS A CA 1
ATOM 1409 C C . LYS A 1 175 ? -1.584 -17.651 27.220 1.00 90.00 175 LYS A C 1
ATOM 1411 O O . LYS A 1 175 ? -1.125 -18.771 27.004 1.00 90.00 175 LYS A O 1
ATOM 1416 N N . HIS A 1 176 ? -2.410 -17.047 26.369 1.00 86.44 176 HIS A N 1
ATOM 1417 C CA . HIS A 1 176 ? -2.810 -17.587 25.073 1.00 86.44 176 HIS A CA 1
ATOM 1418 C C . HIS A 1 176 ? -2.490 -16.567 23.974 1.00 86.44 176 HIS A C 1
ATOM 1420 O O . HIS A 1 176 ? -3.395 -15.879 23.488 1.00 86.44 176 HIS A O 1
ATOM 1426 N N . PRO A 1 177 ? -1.203 -16.433 23.611 1.00 89.44 177 PRO A N 1
ATOM 1427 C CA . PRO A 1 177 ? -0.773 -15.508 22.573 1.00 89.44 177 PRO A CA 1
ATOM 1428 C C . PRO A 1 177 ? -1.338 -15.922 21.209 1.00 89.44 177 PRO A C 1
ATOM 1430 O O . PRO A 1 177 ? -1.584 -17.099 20.935 1.00 89.44 177 PRO A O 1
ATOM 1433 N N . SER A 1 178 ? -1.567 -14.937 20.343 1.00 88.19 178 SER A N 1
ATOM 1434 C CA . SER A 1 178 ? -1.951 -15.196 18.948 1.00 88.19 178 SER A CA 1
ATOM 1435 C C . SER A 1 178 ? -0.736 -15.610 18.119 1.00 88.19 178 SER A C 1
ATOM 1437 O O . SER A 1 178 ? 0.397 -15.343 18.506 1.00 88.19 178 SER A O 1
ATOM 1439 N N . GLU A 1 179 ? -0.955 -16.207 16.944 1.00 90.12 179 GLU A N 1
ATOM 1440 C CA . GLU A 1 179 ? 0.127 -16.655 16.047 1.00 90.12 179 GLU A CA 1
ATOM 1441 C C . GLU A 1 179 ? 1.165 -15.561 15.754 1.00 90.12 179 GLU A C 1
ATOM 1443 O O . GLU A 1 179 ? 2.346 -15.852 15.621 1.00 90.12 179 GLU A O 1
ATOM 1448 N N . GLN A 1 180 ? 0.729 -14.303 15.677 1.00 86.62 180 GLN A N 1
ATOM 1449 C CA . GLN A 1 180 ? 1.585 -13.145 15.424 1.00 86.62 180 GLN A CA 1
ATOM 1450 C C . GLN A 1 180 ? 2.413 -12.723 16.647 1.00 86.62 180 GLN A C 1
ATOM 1452 O O . GLN A 1 180 ? 3.499 -12.188 16.475 1.00 86.62 180 GLN A O 1
ATOM 1457 N N . GLU A 1 181 ? 1.912 -12.952 17.862 1.00 86.50 181 GLU A N 1
ATOM 1458 C CA . GLU A 1 181 ? 2.616 -12.630 19.115 1.00 86.50 181 GLU A CA 1
ATOM 1459 C C . GLU A 1 181 ? 3.605 -13.726 19.514 1.00 86.50 181 GLU A C 1
ATOM 1461 O O . GLU A 1 181 ? 4.554 -13.465 20.239 1.00 86.50 181 GLU A O 1
ATOM 1466 N N . LEU A 1 182 ? 3.387 -14.947 19.019 1.00 91.81 182 LEU A N 1
ATOM 1467 C CA . LEU A 1 182 ? 4.305 -16.074 19.171 1.00 91.81 182 LEU A CA 1
ATOM 1468 C C . LEU A 1 182 ? 5.564 -15.954 18.302 1.00 91.81 182 LEU A C 1
ATOM 1470 O O . LEU A 1 182 ? 6.452 -16.794 18.411 1.00 91.81 182 LEU A O 1
ATOM 1474 N N . LEU A 1 183 ? 5.627 -14.972 17.401 1.00 89.88 183 LEU A N 1
ATOM 1475 C CA . LEU A 1 183 ? 6.779 -14.801 16.526 1.00 89.88 183 LEU A CA 1
ATOM 1476 C C . LEU A 1 183 ? 7.964 -14.255 17.312 1.00 89.88 183 LEU A C 1
ATOM 1478 O O . LEU A 1 183 ? 7.861 -13.216 17.959 1.00 89.88 183 LEU A O 1
ATOM 1482 N N . GLU A 1 184 ? 9.108 -14.918 17.168 1.00 92.56 184 GLU A N 1
ATOM 1483 C CA . GLU A 1 184 ? 10.373 -14.400 17.679 1.00 92.56 184 GLU A CA 1
ATOM 1484 C C . GLU A 1 184 ? 10.713 -13.059 17.003 1.00 92.56 184 GLU A C 1
ATOM 1486 O O . GLU A 1 184 ? 10.448 -12.896 15.801 1.00 92.56 184 GLU A O 1
ATOM 1491 N N . PRO A 1 185 ? 11.352 -12.109 17.713 1.00 90.19 185 PRO A N 1
ATOM 1492 C CA . PRO A 1 185 ? 11.685 -10.793 17.165 1.00 90.19 185 PRO A CA 1
ATOM 1493 C C . PRO A 1 185 ? 12.463 -10.871 15.845 1.00 90.19 185 PRO A C 1
ATOM 1495 O O . PRO A 1 185 ? 12.148 -10.173 14.880 1.00 90.19 185 PRO A O 1
ATOM 1498 N N . GLU A 1 186 ? 13.433 -11.785 15.757 1.00 88.88 186 GLU A N 1
ATOM 1499 C CA . GLU A 1 186 ? 14.224 -12.010 14.543 1.00 88.88 186 GLU A CA 1
ATOM 1500 C C . GLU A 1 186 ? 13.387 -12.555 13.379 1.00 88.88 186 GLU A C 1
ATOM 1502 O O . GLU A 1 186 ? 13.657 -12.277 12.208 1.00 88.88 186 GLU A O 1
ATOM 1507 N N . GLU A 1 187 ? 12.381 -13.379 13.671 1.00 90.56 187 GLU A N 1
ATOM 1508 C CA . GLU A 1 187 ? 11.483 -13.911 12.653 1.00 90.56 187 GLU A CA 1
ATOM 1509 C C . GLU A 1 187 ? 10.522 -12.832 12.154 1.00 90.56 187 GLU A C 1
ATOM 1511 O O . GLU A 1 187 ? 10.341 -12.690 10.942 1.00 90.56 187 GLU A O 1
ATOM 1516 N N . ALA A 1 188 ? 9.965 -12.032 13.064 1.00 88.25 188 ALA A N 1
ATOM 1517 C CA . ALA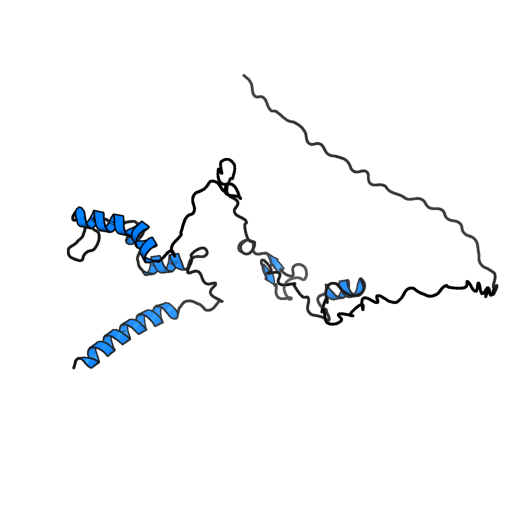 A 1 188 ? 9.143 -10.879 12.719 1.00 88.25 188 ALA A CA 1
ATOM 1518 C C . ALA A 1 188 ? 9.920 -9.893 11.828 1.00 88.25 188 ALA A C 1
ATOM 1520 O O . ALA A 1 188 ? 9.407 -9.464 10.791 1.00 88.25 188 ALA A O 1
ATOM 1521 N N . TRP A 1 189 ? 11.186 -9.619 12.162 1.00 86.44 189 TRP A N 1
ATOM 1522 C CA . TRP A 1 189 ? 12.061 -8.763 11.361 1.00 86.44 189 TRP A CA 1
ATOM 1523 C C . TRP A 1 189 ? 12.342 -9.348 9.977 1.00 86.44 189 TRP A C 1
ATOM 1525 O O . TRP A 1 189 ? 12.192 -8.668 8.963 1.00 86.44 189 TRP A O 1
ATOM 1535 N N . ARG A 1 190 ? 12.681 -10.642 9.903 1.00 89.62 190 ARG A N 1
ATOM 1536 C CA . ARG A 1 190 ? 12.884 -11.327 8.619 1.00 89.62 190 ARG A CA 1
ATOM 1537 C C . ARG A 1 190 ? 11.646 -11.248 7.735 1.00 89.62 190 ARG A C 1
ATOM 1539 O O . ARG A 1 190 ? 11.798 -10.977 6.551 1.00 89.62 190 ARG A O 1
ATOM 1546 N N . ARG A 1 191 ? 10.444 -11.431 8.293 1.00 89.69 191 ARG A N 1
ATOM 1547 C CA . ARG A 1 191 ? 9.173 -11.300 7.558 1.00 89.69 191 ARG A CA 1
ATOM 1548 C C . ARG A 1 191 ? 8.945 -9.876 7.050 1.00 89.69 191 ARG A C 1
ATOM 1550 O O . ARG A 1 191 ? 8.516 -9.716 5.912 1.00 89.69 191 ARG A O 1
ATOM 1557 N N . ALA A 1 192 ? 9.269 -8.862 7.852 1.00 88.50 192 ALA A N 1
ATOM 1558 C CA . ALA A 1 192 ? 9.176 -7.458 7.448 1.00 88.50 192 ALA A CA 1
ATOM 1559 C C . ALA A 1 192 ? 10.145 -7.096 6.304 1.00 88.50 192 ALA A C 1
ATOM 1561 O O . ALA A 1 192 ? 9.862 -6.187 5.530 1.00 88.50 192 ALA A O 1
ATOM 1562 N N . LEU A 1 193 ? 11.253 -7.833 6.170 1.00 86.19 193 LEU A N 1
ATOM 1563 C CA . LEU A 1 193 ? 12.241 -7.681 5.098 1.00 86.19 193 LEU A CA 1
ATOM 1564 C C . LEU A 1 193 ? 11.964 -8.547 3.857 1.00 86.19 193 LEU A C 1
ATOM 1566 O O . LEU A 1 193 ? 12.769 -8.548 2.927 1.00 86.19 193 LEU A O 1
ATOM 1570 N N . VAL A 1 194 ? 10.877 -9.322 3.815 1.00 86.38 194 VAL A N 1
ATOM 1571 C CA . VAL A 1 194 ? 10.522 -10.096 2.615 1.00 86.38 194 VAL A CA 1
ATOM 1572 C C . VAL A 1 194 ? 9.969 -9.160 1.539 1.00 86.38 194 VAL A C 1
ATOM 1574 O O . VAL A 1 194 ? 9.249 -8.205 1.824 1.00 86.38 194 VAL A O 1
ATOM 1577 N N . THR A 1 195 ? 10.267 -9.461 0.274 1.00 81.12 195 THR A N 1
ATOM 1578 C CA . THR A 1 195 ? 9.687 -8.772 -0.886 1.00 81.12 195 THR A CA 1
ATOM 1579 C C . THR A 1 195 ? 8.160 -8.725 -0.786 1.00 81.12 195 THR A C 1
ATOM 1581 O O . THR A 1 195 ? 7.512 -9.771 -0.738 1.00 81.12 195 THR A O 1
ATOM 1584 N N . GLY A 1 196 ? 7.586 -7.520 -0.786 1.00 77.75 196 GLY A N 1
ATOM 1585 C CA . GLY A 1 196 ? 6.141 -7.300 -0.649 1.00 77.75 196 GLY A CA 1
ATOM 1586 C C . GLY A 1 196 ? 5.682 -6.862 0.747 1.00 77.75 196 GLY A C 1
ATOM 1587 O O . GLY A 1 196 ? 4.503 -6.557 0.912 1.00 77.75 196 GLY A O 1
ATOM 1588 N N . ALA A 1 197 ? 6.584 -6.794 1.730 1.00 86.12 197 ALA A N 1
ATOM 1589 C CA . ALA A 1 197 ? 6.340 -6.145 3.017 1.00 86.12 197 ALA A CA 1
ATOM 1590 C C . ALA A 1 197 ? 6.705 -4.645 2.984 1.00 86.12 197 ALA A C 1
ATOM 1592 O O . ALA A 1 197 ? 7.446 -4.193 2.113 1.00 86.12 197 ALA A O 1
ATOM 1593 N N . ASP A 1 198 ? 6.177 -3.874 3.941 1.00 75.00 198 ASP A N 1
ATOM 1594 C CA . ASP A 1 198 ? 6.301 -2.404 3.992 1.00 75.00 198 ASP A CA 1
ATOM 1595 C C . ASP A 1 198 ? 7.736 -1.924 4.283 1.00 75.00 198 ASP A C 1
ATOM 1597 O O . ASP A 1 198 ? 8.175 -0.900 3.772 1.00 75.00 198 ASP A O 1
ATOM 1601 N N . LEU A 1 199 ? 8.504 -2.705 5.052 1.00 81.62 199 LEU A N 1
ATOM 1602 C CA . LEU A 1 199 ? 9.896 -2.393 5.402 1.00 81.62 199 LEU A CA 1
ATOM 1603 C C . LEU A 1 199 ? 10.906 -2.937 4.373 1.00 81.62 199 LEU A C 1
ATOM 1605 O O . LEU A 1 199 ? 12.115 -2.907 4.600 1.00 81.62 199 LEU A O 1
ATOM 1609 N N . PHE A 1 200 ? 10.436 -3.468 3.242 1.00 82.56 200 PHE A N 1
ATOM 1610 C CA . PHE A 1 200 ? 11.324 -4.007 2.223 1.00 82.56 200 PHE A CA 1
ATOM 1611 C C . PHE A 1 200 ? 12.034 -2.888 1.457 1.00 82.56 200 PHE A C 1
ATOM 1613 O O . PHE A 1 200 ? 11.459 -2.229 0.589 1.00 82.56 200 PHE A O 1
ATOM 1620 N N . GLU A 1 201 ? 13.330 -2.744 1.707 1.00 79.31 201 GLU A N 1
ATOM 1621 C CA . GLU A 1 201 ? 14.229 -1.990 0.842 1.00 79.31 201 GLU A CA 1
ATOM 1622 C C . GLU A 1 201 ? 14.986 -2.958 -0.074 1.00 79.31 201 GLU A C 1
ATOM 1624 O O . GLU A 1 201 ? 15.488 -3.997 0.368 1.00 79.31 201 GLU A O 1
ATOM 1629 N N . MET A 1 202 ? 15.090 -2.626 -1.368 1.00 61.19 202 MET A N 1
ATOM 1630 C CA . MET A 1 202 ? 15.985 -3.352 -2.271 1.00 61.19 202 MET A CA 1
ATOM 1631 C C . MET A 1 202 ? 17.424 -3.154 -1.789 1.00 61.19 202 MET A C 1
ATOM 1633 O O . MET A 1 202 ? 18.059 -2.155 -2.126 1.00 61.19 202 MET A O 1
ATOM 1637 N N . ARG A 1 203 ? 17.936 -4.111 -1.009 1.00 57.69 203 ARG A N 1
ATOM 1638 C CA . ARG A 1 203 ? 19.351 -4.180 -0.638 1.00 57.69 203 ARG A CA 1
ATOM 1639 C C . ARG A 1 203 ? 20.186 -4.196 -1.917 1.00 57.69 203 ARG A C 1
ATOM 1641 O O . ARG A 1 203 ? 20.098 -5.132 -2.708 1.00 57.69 203 ARG A O 1
ATOM 1648 N N . SER A 1 204 ? 20.971 -3.148 -2.138 1.00 48.75 204 SER A N 1
ATOM 1649 C CA . SER A 1 204 ? 21.961 -3.097 -3.209 1.00 48.75 204 SER A CA 1
ATOM 1650 C C . SER A 1 204 ? 23.166 -3.944 -2.810 1.00 48.75 204 SER A C 1
ATOM 1652 O O . SER A 1 204 ? 24.051 -3.411 -2.163 1.00 48.75 204 SER A O 1
ATOM 1654 N N . ASP A 1 205 ? 23.156 -5.240 -3.140 1.00 51.75 205 ASP A N 1
ATOM 1655 C CA . ASP A 1 205 ? 24.267 -6.218 -3.211 1.00 51.75 205 ASP A CA 1
ATOM 1656 C C . ASP A 1 205 ? 25.363 -6.258 -2.108 1.00 51.75 205 ASP A C 1
ATOM 1658 O O . ASP A 1 205 ? 26.281 -7.074 -2.192 1.00 51.75 205 ASP A O 1
ATOM 1662 N N . GLU A 1 206 ? 25.275 -5.472 -1.037 1.00 47.88 206 GLU A N 1
ATOM 1663 C CA . GLU A 1 206 ? 26.158 -5.537 0.125 1.00 47.88 206 GLU A CA 1
ATOM 1664 C C . GLU A 1 206 ? 25.530 -6.487 1.156 1.00 47.88 206 GLU A C 1
ATOM 1666 O O . GLU A 1 206 ? 24.404 -6.306 1.624 1.00 47.88 206 GLU A O 1
ATOM 1671 N N . ALA A 1 207 ? 26.231 -7.591 1.404 1.00 45.12 207 ALA A N 1
ATOM 1672 C CA . ALA A 1 207 ? 25.753 -8.739 2.162 1.00 45.12 207 ALA A CA 1
ATOM 1673 C C . ALA A 1 207 ? 25.355 -8.393 3.617 1.00 45.12 207 ALA A C 1
ATOM 1675 O O . ALA A 1 207 ? 26.036 -7.605 4.272 1.00 45.12 207 ALA A O 1
ATOM 1676 N N . PRO A 1 208 ? 24.310 -9.036 4.177 1.00 48.38 208 PRO A N 1
ATOM 1677 C CA . PRO A 1 208 ? 23.866 -8.815 5.547 1.00 48.38 208 PRO A CA 1
ATOM 1678 C C . PRO A 1 208 ? 24.640 -9.706 6.528 1.00 48.38 208 PRO A C 1
ATOM 1680 O O . PRO A 1 208 ? 24.099 -10.684 7.034 1.00 48.38 208 PRO A O 1
ATOM 1683 N N . GLU A 1 209 ? 25.900 -9.392 6.811 1.00 50.25 209 GLU A N 1
ATOM 1684 C CA . GLU A 1 209 ? 26.589 -9.991 7.973 1.00 50.25 209 GLU A CA 1
ATOM 1685 C C . GLU A 1 209 ? 26.954 -8.949 9.041 1.00 50.25 209 GLU A C 1
ATOM 1687 O O . GLU A 1 209 ? 27.118 -9.293 10.214 1.00 50.25 209 GLU A O 1
ATOM 1692 N N . SER A 1 210 ? 27.006 -7.663 8.685 1.00 51.62 210 SER A N 1
ATOM 1693 C CA . SER A 1 210 ? 27.467 -6.613 9.596 1.00 51.62 210 SER A CA 1
ATOM 1694 C C . SER A 1 210 ? 26.379 -6.001 10.472 1.00 51.62 210 SER A C 1
ATOM 1696 O O . SER A 1 210 ? 26.677 -5.618 11.594 1.00 51.62 210 SER A O 1
ATOM 1698 N N . ASP A 1 211 ? 25.128 -5.892 10.027 1.00 53.09 211 ASP A N 1
ATOM 1699 C CA . ASP A 1 211 ? 24.247 -4.894 10.660 1.00 53.09 211 ASP A CA 1
ATOM 1700 C C . ASP A 1 211 ? 23.535 -5.421 11.913 1.00 53.09 211 ASP A C 1
ATOM 1702 O O . ASP A 1 211 ? 23.405 -4.697 12.894 1.00 53.09 211 ASP A O 1
ATOM 1706 N N . ILE A 1 212 ? 23.154 -6.704 11.941 1.00 53.41 212 ILE A N 1
ATOM 1707 C CA . ILE A 1 212 ? 22.508 -7.309 13.123 1.00 53.41 212 ILE A CA 1
ATOM 1708 C C . ILE A 1 212 ? 23.529 -7.486 14.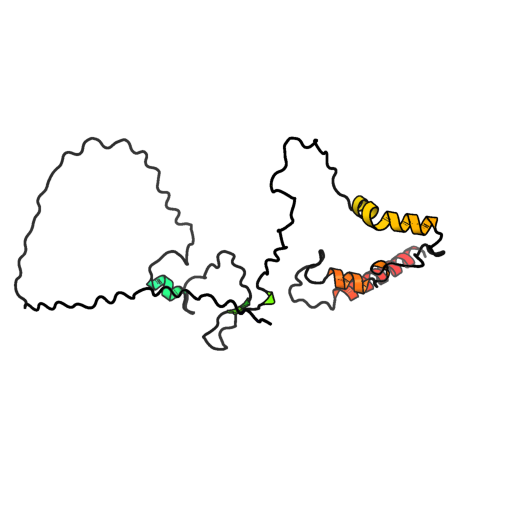257 1.00 53.41 212 ILE A C 1
ATOM 1710 O O . ILE A 1 212 ? 23.231 -7.189 15.410 1.00 53.41 212 ILE A O 1
ATOM 1714 N N . SER A 1 213 ? 24.757 -7.903 13.928 1.00 51.38 213 SER A N 1
ATOM 1715 C CA . SER A 1 213 ? 25.845 -8.019 14.905 1.00 51.38 213 SER A CA 1
ATOM 1716 C C . SER A 1 213 ? 26.281 -6.651 15.438 1.00 51.38 213 SER A C 1
ATOM 1718 O O . SER A 1 213 ? 26.557 -6.536 16.629 1.00 51.38 213 SER A O 1
ATOM 1720 N N . THR A 1 214 ? 26.276 -5.607 14.599 1.00 55.41 214 THR A N 1
ATOM 1721 C CA . THR A 1 214 ? 26.606 -4.226 15.001 1.00 55.41 214 THR A CA 1
ATOM 1722 C C . THR A 1 214 ? 25.525 -3.597 15.886 1.00 55.41 214 THR A C 1
ATOM 1724 O O . THR A 1 214 ? 25.862 -2.885 16.825 1.00 55.41 214 THR A O 1
ATOM 1727 N N . ILE A 1 215 ? 24.239 -3.878 15.645 1.00 55.44 215 ILE A N 1
ATOM 1728 C CA . ILE A 1 215 ? 23.143 -3.384 16.500 1.00 55.44 215 ILE A CA 1
ATOM 1729 C C . ILE A 1 215 ? 23.152 -4.093 17.865 1.00 55.44 215 ILE A C 1
ATOM 1731 O O . ILE A 1 215 ? 23.106 -3.422 18.892 1.00 55.44 215 ILE A O 1
ATOM 1735 N N . LEU A 1 216 ? 23.317 -5.422 17.892 1.00 53.84 216 LEU A N 1
ATOM 1736 C CA . LEU A 1 216 ? 23.391 -6.195 19.142 1.00 53.84 216 LEU A CA 1
ATOM 1737 C C . LEU A 1 216 ? 24.620 -5.834 19.996 1.00 53.84 216 LEU A C 1
ATOM 1739 O O . LEU A 1 216 ? 24.538 -5.830 21.219 1.00 53.84 216 LEU A O 1
ATOM 1743 N N . SER A 1 217 ? 25.750 -5.492 19.366 1.00 54.56 217 SER A N 1
ATOM 1744 C CA . SER A 1 217 ? 26.947 -5.038 20.092 1.00 54.56 217 SER A CA 1
ATOM 1745 C C . SER A 1 217 ? 26.878 -3.574 20.540 1.00 54.56 217 SER A C 1
ATOM 1747 O O . SER A 1 217 ? 27.576 -3.206 21.480 1.00 54.56 217 SER A O 1
ATOM 1749 N N . ALA A 1 218 ? 26.025 -2.741 19.935 1.00 59.84 218 ALA A N 1
ATOM 1750 C CA . ALA A 1 218 ? 25.779 -1.378 20.409 1.00 59.84 218 ALA A CA 1
ATOM 1751 C C . ALA A 1 218 ? 24.916 -1.359 21.685 1.00 59.84 218 ALA A C 1
ATOM 1753 O O . ALA A 1 218 ? 25.238 -0.631 22.622 1.00 59.84 218 ALA A O 1
ATOM 1754 N N . GLU A 1 219 ? 23.884 -2.207 21.762 1.00 61.72 219 GLU A N 1
ATOM 1755 C CA . GLU A 1 219 ? 23.024 -2.325 22.952 1.00 61.72 219 GLU A CA 1
ATOM 1756 C C . GLU A 1 219 ? 23.796 -2.868 24.173 1.00 61.72 219 GLU A C 1
ATOM 1758 O O . GLU A 1 219 ? 23.630 -2.378 25.290 1.00 61.72 219 GLU A O 1
ATOM 1763 N N . GLU A 1 220 ? 24.728 -3.806 23.963 1.00 67.62 220 GLU A N 1
ATOM 1764 C CA . GLU A 1 220 ? 25.603 -4.329 25.026 1.00 67.62 220 GLU A CA 1
ATOM 1765 C C . GLU A 1 220 ? 26.582 -3.270 25.578 1.00 67.62 220 GLU A C 1
ATOM 1767 O O . GLU A 1 220 ? 26.975 -3.312 26.750 1.00 67.62 220 GLU A O 1
ATOM 1772 N N . GLN A 1 221 ? 26.974 -2.298 24.748 1.00 61.16 221 GLN A N 1
ATOM 1773 C CA . GLN A 1 221 ? 27.881 -1.214 25.125 1.00 61.16 221 GLN A CA 1
ATOM 1774 C C . GLN A 1 221 ? 27.175 -0.148 25.981 1.00 61.16 221 GLN A C 1
ATOM 1776 O O . GLN A 1 221 ? 27.737 0.308 26.983 1.00 61.16 221 GLN A O 1
ATOM 1781 N N . ASP A 1 222 ? 25.933 0.197 25.632 1.00 61.47 222 ASP A N 1
ATOM 1782 C CA . ASP A 1 222 ? 25.128 1.196 26.345 1.00 61.47 222 ASP A CA 1
ATOM 1783 C C . ASP A 1 222 ? 24.789 0.740 27.779 1.00 61.47 222 ASP A C 1
ATOM 1785 O O . ASP A 1 222 ? 24.852 1.532 28.729 1.00 61.47 222 ASP A O 1
ATOM 1789 N N . ASP A 1 223 ? 24.557 -0.561 27.980 1.00 66.38 223 ASP A N 1
ATOM 1790 C CA . ASP A 1 223 ? 24.341 -1.164 29.302 1.00 66.38 223 ASP A CA 1
ATOM 1791 C C . ASP A 1 223 ? 25.597 -1.157 30.195 1.00 66.38 223 ASP A C 1
ATOM 1793 O O . ASP A 1 223 ? 25.510 -1.080 31.431 1.00 66.38 223 ASP A O 1
ATOM 1797 N N . LEU A 1 224 ? 26.789 -1.242 29.595 1.00 63.41 224 LEU A N 1
ATOM 1798 C CA . LEU A 1 224 ? 28.065 -1.167 30.312 1.00 63.41 224 LEU A CA 1
ATOM 1799 C C . LEU A 1 224 ? 28.424 0.271 30.699 1.00 63.41 224 LEU A C 1
ATOM 1801 O O . LEU A 1 224 ? 28.980 0.495 31.781 1.00 63.41 224 LEU A O 1
ATOM 1805 N N . ASP A 1 225 ? 28.087 1.246 29.860 1.00 66.75 225 ASP A N 1
ATOM 1806 C CA . ASP A 1 225 ? 28.360 2.657 30.127 1.00 66.75 225 ASP A CA 1
ATOM 1807 C C . ASP A 1 225 ? 27.345 3.270 31.109 1.00 66.75 225 ASP A C 1
ATOM 1809 O O . ASP A 1 225 ? 27.736 4.053 31.982 1.00 66.75 225 ASP A O 1
ATOM 1813 N N . ALA A 1 226 ? 26.091 2.803 31.113 1.00 68.06 226 ALA A N 1
ATOM 1814 C CA . ALA A 1 226 ? 25.114 3.133 32.154 1.00 68.06 226 ALA A CA 1
ATOM 1815 C C . ALA A 1 226 ? 25.553 2.661 33.559 1.00 68.06 226 ALA A C 1
ATOM 1817 O O . ALA A 1 226 ? 25.330 3.357 34.553 1.00 68.06 226 ALA A O 1
ATOM 1818 N N . LYS A 1 227 ? 26.248 1.517 33.662 1.00 64.94 227 LYS A N 1
ATOM 1819 C CA . LYS A 1 227 ? 26.776 0.990 34.939 1.00 64.94 227 LYS A CA 1
ATOM 1820 C C . LYS A 1 227 ? 28.014 1.734 35.453 1.00 64.94 227 LYS A C 1
ATOM 1822 O O . LYS A 1 227 ? 28.254 1.737 36.659 1.00 64.94 227 LYS A O 1
ATOM 1827 N N . LYS A 1 228 ? 28.793 2.395 34.586 1.00 62.50 228 LYS A N 1
ATOM 1828 C CA . LYS A 1 228 ? 29.956 3.210 35.000 1.00 62.50 228 LYS A CA 1
ATOM 1829 C C . LYS A 1 228 ? 29.567 4.541 35.642 1.00 62.50 228 LYS A C 1
ATOM 1831 O O . LYS A 1 228 ? 30.351 5.073 36.418 1.00 62.50 228 LYS A O 1
ATOM 1836 N N . HIS A 1 229 ? 28.379 5.065 35.349 1.00 56.56 229 HIS A N 1
ATOM 1837 C CA . HIS A 1 229 ? 27.904 6.338 35.900 1.00 56.56 229 HIS A CA 1
ATOM 1838 C C . HIS A 1 229 ? 27.299 6.239 37.311 1.00 56.56 229 HIS A C 1
ATOM 1840 O O . HIS A 1 229 ? 26.980 7.269 37.902 1.00 56.56 229 HIS A O 1
ATOM 1846 N N . PHE A 1 230 ? 27.166 5.027 37.858 1.00 54.53 230 PHE A N 1
ATOM 1847 C CA . PHE A 1 230 ? 26.566 4.767 39.172 1.00 54.53 230 PHE A CA 1
ATOM 1848 C C . PHE A 1 230 ? 27.565 4.347 40.271 1.00 54.53 230 PHE A C 1
ATOM 1850 O O . PHE A 1 230 ? 27.126 3.977 41.359 1.00 54.53 230 PHE A O 1
ATOM 1857 N N . ASN A 1 231 ? 28.879 4.439 40.018 1.00 51.84 231 ASN A N 1
ATOM 1858 C CA . ASN A 1 231 ? 29.939 4.249 41.023 1.00 51.84 231 ASN A CA 1
ATOM 1859 C C . ASN A 1 231 ? 30.663 5.557 41.351 1.00 51.84 231 ASN A C 1
ATOM 1861 O O . ASN A 1 231 ? 30.983 6.304 40.399 1.00 51.84 231 ASN A O 1
#

InterPro domains:
  IPR019189 Large ribosomal subunit protein mL41 [PF09809] (62-179)
  IPR019189 Large ribosomal subunit protein mL41 [PTHR21338] (111-163)

Organism: NCBI:txid163714

Foldseek 3Di:
DDDDDDDDDDDDDDDDDDDDDDDDDDDDDDDDDDDDDDDDDPDDDDDDDPPDPPPDPPPPPVPPPCCPDDDPVLNVCCVDPNHPDDDDPVPDDAQFDQDDCPPDNPDRTDHDPVSDDDDDDDDCPPPPDDPDDDPPDDDDDDDDDDPVNVCCVPPVVVLVVCVVVVQADPVRHGVDDDPLRPDDPVRNVVVCCDPPHPNDDPPPPDDPPPDVVVVVVVVVVVVVVVVVVPD